Protein AF-A0A3L8BB66-F1 (afdb_monomer_lite)

pLDDT: mean 77.68, std 17.34, range [33.34, 96.5]

Secondary structure (DSSP, 8-state):
-PPP-------TTTTHHHHHHHHHHHHHHHHHHHHHHHHHHHHHHHHHHHHHHHHHHHHHHHHHHHHHHHHHHHHHHHHHHHHHHHHHHHHHHHHHHHHHHHHHHHHHT-HHHHHHHHHHHHHHHHHHGGGS-HHHHHHHHHHHHHHHHHHHHHHHGGGS-TT-SHHHHHHHHHHHHHHHHHHHHHHHS----------------

Foldseek 3Di:
DDDDDDDPPPDPPVVVVVVVVVVVVVVVVVVVVVVVVVVVVVVVVVVVVVVVVVVVVVVVVVVVVVVVVVVVVVVVLVVVLVVCVVLLVVLLCQLLVLLVQLLVCLVVLPPVSNVVSLVSNVVSLVSNVVLDDPVLNVVVVVLSVVLNVLSVCSSVVPPDDPDDNVVSSVVSVVSSVVCCVSSVCSSRPRPPPPPPPPDPVPPDD

Sequence (205 aa):
MTEPTNHPVVTLKENRFPLFSLILVILAFALMAYMAYLNYEVTKVAGAQLIRAQQLQERTQTKFMDQYAHFLYEQAQSARFERTFEVRQKHYADFMGALSDAWNSVGRKNAQDLDAALHQLAKSYYALEPFLEQGSRLYLQKRITIFHNLAKQLIGYEQNKRGIIMEDKSTMDRMIEEFQDFLYPLLFEPIRKEGKNGESGEIDR

Structure (mmCIF, N/CA/C/O backbone):
data_AF-A0A3L8BB66-F1
#
_entry.id   AF-A0A3L8BB66-F1
#
loop_
_atom_site.group_PDB
_atom_site.id
_atom_site.type_symbol
_atom_site.label_atom_id
_atom_site.label_alt_id
_atom_site.label_comp_id
_atom_site.label_asym_id
_atom_site.label_entity_id
_atom_site.label_seq_id
_atom_site.pdbx_PDB_ins_code
_atom_site.Cartn_x
_atom_site.Cartn_y
_atom_site.Cartn_z
_atom_site.occupancy
_atom_site.B_iso_or_equiv
_atom_site.auth_seq_id
_atom_site.auth_comp_id
_atom_site.auth_asym_id
_atom_site.auth_atom_id
_atom_site.pdbx_PDB_model_num
ATOM 1 N N . MET A 1 1 ? 60.649 -3.491 -127.541 1.00 36.94 1 MET A N 1
ATOM 2 C CA . MET A 1 1 ? 61.247 -3.170 -126.229 1.00 36.94 1 MET A CA 1
ATOM 3 C C . MET A 1 1 ? 60.128 -2.666 -125.339 1.00 36.94 1 MET A C 1
ATOM 5 O O . MET A 1 1 ? 59.349 -1.835 -125.778 1.00 36.94 1 MET A O 1
ATOM 9 N N . THR A 1 2 ? 59.976 -3.313 -124.192 1.00 41.75 2 THR A N 1
ATOM 10 C CA . THR A 1 2 ? 58.844 -3.296 -123.254 1.00 41.75 2 THR A CA 1
ATOM 11 C C . THR A 1 2 ? 59.017 -2.232 -122.173 1.00 41.75 2 THR A C 1
ATOM 13 O O . THR A 1 2 ? 60.063 -2.217 -121.528 1.00 41.75 2 THR A O 1
ATOM 16 N N . GLU A 1 3 ? 57.988 -1.431 -121.902 1.00 40.69 3 GLU A N 1
ATOM 17 C CA . GLU A 1 3 ? 57.861 -0.701 -120.633 1.00 40.69 3 GLU A CA 1
ATOM 18 C C . GLU A 1 3 ? 56.931 -1.484 -119.691 1.00 40.69 3 GLU A C 1
ATOM 20 O O . GLU A 1 3 ? 55.855 -1.909 -120.119 1.00 40.69 3 GLU A O 1
ATOM 25 N N . PRO A 1 4 ? 57.325 -1.735 -118.430 1.00 48.12 4 PRO A N 1
ATOM 26 C CA . PRO A 1 4 ? 56.494 -2.466 -117.490 1.00 48.12 4 PRO A CA 1
ATOM 27 C C . PRO A 1 4 ? 55.481 -1.527 -116.825 1.00 48.12 4 PRO A C 1
ATOM 29 O O . PRO A 1 4 ? 5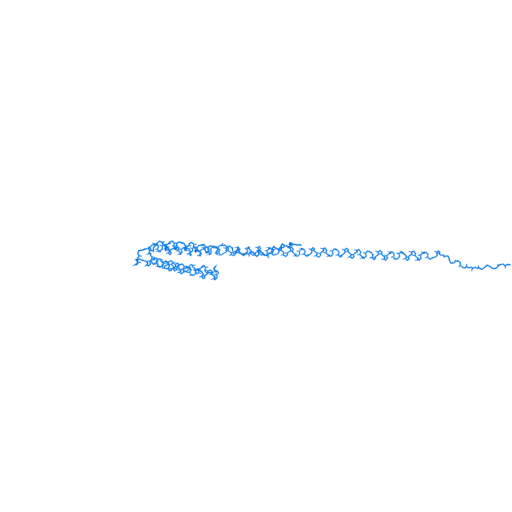5.833 -0.528 -116.200 1.00 48.12 4 PRO A O 1
ATOM 32 N N . THR A 1 5 ? 54.204 -1.891 -116.898 1.00 48.12 5 THR A N 1
ATOM 33 C CA . THR A 1 5 ? 53.139 -1.341 -116.055 1.00 48.12 5 THR A CA 1
ATOM 34 C C . THR A 1 5 ? 53.345 -1.788 -114.608 1.00 48.12 5 THR A C 1
ATOM 36 O O . THR A 1 5 ? 53.038 -2.924 -114.245 1.00 48.12 5 THR A O 1
ATOM 39 N N . ASN A 1 6 ? 53.856 -0.889 -113.767 1.00 45.44 6 ASN A N 1
ATOM 40 C CA . ASN A 1 6 ? 53.885 -1.070 -112.319 1.00 45.44 6 ASN A CA 1
ATOM 41 C C . ASN A 1 6 ? 52.483 -0.827 -111.744 1.00 45.44 6 ASN A C 1
ATOM 43 O O . ASN A 1 6 ? 52.068 0.314 -111.551 1.00 45.44 6 ASN A O 1
ATOM 47 N N . HIS A 1 7 ? 51.757 -1.899 -111.437 1.00 47.75 7 HIS A N 1
ATOM 48 C CA . HIS A 1 7 ? 50.642 -1.821 -110.498 1.00 47.75 7 HIS A CA 1
ATOM 49 C C . HIS A 1 7 ? 51.206 -1.803 -109.071 1.00 47.75 7 HIS A C 1
ATOM 51 O O . HIS A 1 7 ? 51.937 -2.730 -108.710 1.00 47.75 7 HIS A O 1
ATOM 57 N N . PRO A 1 8 ? 50.887 -0.805 -108.228 1.00 47.03 8 PRO A N 1
ATOM 58 C CA . PRO A 1 8 ? 51.260 -0.869 -106.827 1.00 47.03 8 PRO A CA 1
ATOM 59 C C . PRO A 1 8 ? 50.398 -1.935 -106.147 1.00 47.03 8 PRO A C 1
ATOM 61 O O . PRO A 1 8 ? 49.216 -1.737 -105.869 1.00 47.03 8 PRO A O 1
ATOM 64 N N . VAL A 1 9 ? 51.001 -3.092 -105.882 1.00 46.50 9 VAL A N 1
ATOM 65 C CA . VAL A 1 9 ? 50.464 -4.070 -104.938 1.00 46.50 9 VAL A CA 1
ATOM 66 C C . VAL A 1 9 ? 50.555 -3.433 -103.554 1.00 46.50 9 VAL A C 1
ATOM 68 O O . VAL A 1 9 ? 51.625 -3.386 -102.949 1.00 46.50 9 VAL A O 1
ATOM 71 N N . VAL A 1 10 ? 49.434 -2.905 -103.062 1.00 50.12 10 VAL A N 1
ATOM 72 C CA . VAL A 1 10 ? 49.303 -2.449 -101.675 1.00 50.12 10 VAL A CA 1
ATOM 73 C C . VAL A 1 10 ? 49.500 -3.669 -100.781 1.00 50.12 10 VAL A C 1
ATOM 75 O O . VAL A 1 10 ? 48.647 -4.553 -100.691 1.00 50.12 10 VAL A O 1
ATOM 78 N N . THR A 1 11 ? 50.670 -3.767 -100.158 1.00 47.25 11 THR A N 1
ATOM 79 C CA . THR A 1 11 ? 50.991 -4.877 -99.267 1.00 47.25 11 THR A CA 1
ATOM 80 C C . THR A 1 11 ? 50.234 -4.692 -97.949 1.00 47.25 11 THR A C 1
ATOM 82 O O . THR A 1 11 ? 50.456 -3.747 -97.200 1.00 47.25 11 THR A O 1
ATOM 85 N N . LEU A 1 12 ? 49.347 -5.639 -97.627 1.00 53.25 12 LEU A N 1
ATOM 86 C CA . LEU A 1 12 ? 48.547 -5.735 -96.390 1.00 53.25 12 LEU A CA 1
ATOM 87 C C . LEU A 1 12 ? 49.369 -5.837 -95.073 1.00 53.25 12 LEU A C 1
ATOM 89 O O . LEU A 1 12 ? 48.849 -6.245 -94.031 1.00 53.25 12 LEU A O 1
ATOM 93 N N . LYS A 1 13 ? 50.673 -5.539 -95.099 1.00 51.62 13 LYS A N 1
ATOM 94 C CA . LYS A 1 13 ? 51.609 -5.795 -93.997 1.00 51.62 13 LYS A CA 1
ATOM 95 C C . LYS A 1 13 ? 51.753 -4.602 -93.041 1.00 51.62 13 LYS A C 1
ATOM 97 O O . LYS A 1 13 ? 51.967 -4.833 -91.855 1.00 51.62 13 LYS A O 1
ATOM 102 N N . GLU A 1 14 ? 51.558 -3.368 -93.511 1.00 54.84 14 GLU A N 1
ATOM 103 C CA . GLU A 1 14 ? 51.770 -2.145 -92.708 1.00 54.84 14 GLU A CA 1
ATOM 104 C C . GLU A 1 14 ? 50.622 -1.817 -91.735 1.00 54.84 14 GLU A C 1
ATOM 106 O O . GLU A 1 14 ? 50.858 -1.250 -90.672 1.00 54.84 14 GLU A O 1
ATOM 111 N N . ASN A 1 15 ? 49.394 -2.280 -91.995 1.00 56.72 15 ASN A N 1
ATOM 112 C CA . ASN A 1 15 ? 48.240 -1.994 -91.126 1.00 56.72 15 ASN A CA 1
ATOM 113 C C . ASN A 1 15 ? 48.180 -2.839 -89.839 1.00 56.72 15 ASN A C 1
ATOM 115 O O . ASN A 1 15 ? 47.315 -2.613 -88.996 1.00 56.72 15 ASN A O 1
ATOM 119 N N . ARG A 1 16 ? 49.078 -3.815 -89.648 1.00 59.50 16 ARG A N 1
ATOM 120 C CA . ARG A 1 16 ? 49.015 -4.739 -88.499 1.00 59.50 16 ARG A CA 1
ATOM 121 C C . ARG A 1 16 ? 49.422 -4.084 -87.181 1.00 59.50 16 ARG A C 1
ATOM 123 O O . ARG A 1 16 ? 48.803 -4.362 -86.164 1.00 59.50 16 ARG A O 1
ATOM 130 N N . PHE A 1 17 ? 50.426 -3.210 -87.191 1.00 64.19 17 PHE A N 1
ATOM 131 C CA . PHE A 1 17 ? 50.907 -2.531 -85.985 1.00 64.19 17 PHE A CA 1
ATOM 132 C C . PHE A 1 17 ? 49.871 -1.566 -85.373 1.00 64.19 17 PHE A C 1
ATOM 134 O O . PHE A 1 17 ? 49.594 -1.700 -84.179 1.00 64.19 17 PHE A O 1
ATOM 141 N N . PRO A 1 18 ? 49.224 -0.666 -86.147 1.00 70.31 18 PRO A N 1
ATOM 142 C CA . PRO A 1 18 ? 48.164 0.185 -85.603 1.00 70.31 18 PRO A CA 1
ATOM 143 C C . PRO A 1 18 ? 46.908 -0.608 -85.209 1.00 70.31 18 PRO A C 1
ATOM 145 O O . PRO A 1 18 ? 46.250 -0.248 -84.240 1.00 70.31 18 PRO A O 1
ATOM 148 N N . LEU A 1 19 ? 46.591 -1.719 -85.889 1.00 74.19 19 LEU A N 1
ATOM 149 C CA . LEU A 1 19 ? 45.486 -2.600 -85.484 1.00 74.19 19 LEU A CA 1
ATOM 150 C C . LEU A 1 19 ? 45.773 -3.323 -84.158 1.00 74.19 19 LEU A C 1
ATOM 152 O O . LEU A 1 19 ? 44.902 -3.378 -83.295 1.00 74.19 19 LEU A O 1
ATOM 156 N N . PHE A 1 20 ? 46.988 -3.843 -83.960 1.00 75.56 20 PHE A N 1
ATOM 157 C CA . PHE A 1 20 ? 47.380 -4.477 -82.697 1.00 75.56 20 PHE A CA 1
ATOM 158 C C . PHE A 1 20 ? 47.439 -3.477 -81.537 1.00 75.56 20 PHE A C 1
ATOM 160 O O . PHE A 1 20 ? 46.988 -3.805 -80.439 1.00 75.56 20 PHE A O 1
ATOM 167 N N . SER A 1 21 ? 47.947 -2.258 -81.764 1.00 77.00 21 SER A N 1
ATOM 168 C CA . SER A 1 21 ? 47.941 -1.225 -80.722 1.00 77.00 21 SER A CA 1
ATOM 169 C C . SER A 1 21 ? 46.515 -0.790 -80.372 1.00 77.00 21 SER A C 1
ATOM 171 O O . SER A 1 21 ? 46.201 -0.644 -79.195 1.00 77.00 21 SER A O 1
ATOM 173 N N . LEU A 1 22 ? 45.625 -0.677 -81.363 1.00 81.31 22 LEU A N 1
ATOM 174 C CA . LEU A 1 22 ? 44.212 -0.371 -81.149 1.00 81.31 22 LEU A CA 1
ATOM 175 C C . LEU A 1 22 ? 43.512 -1.468 -80.334 1.00 81.31 22 LEU A C 1
ATOM 177 O O . LEU A 1 22 ? 42.796 -1.159 -79.387 1.00 81.31 22 LEU A O 1
ATOM 181 N N . ILE A 1 23 ? 43.766 -2.744 -80.640 1.00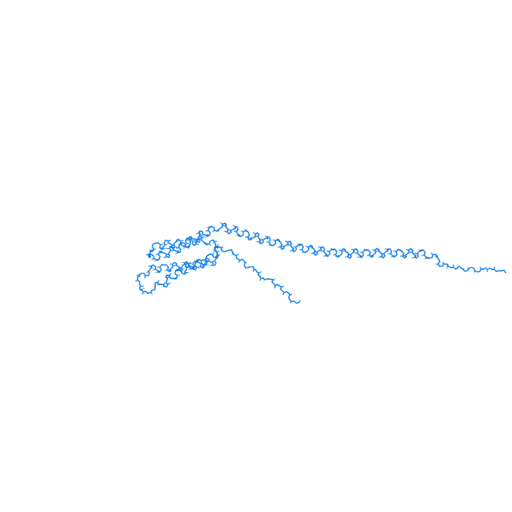 84.00 23 ILE A N 1
ATOM 182 C CA . ILE A 1 23 ? 43.232 -3.875 -79.866 1.00 84.00 23 ILE A CA 1
ATOM 183 C C . ILE A 1 23 ? 43.739 -3.838 -78.418 1.00 84.00 23 ILE A C 1
ATOM 185 O O . ILE A 1 23 ? 42.951 -4.042 -77.498 1.00 84.00 23 ILE A O 1
ATOM 189 N N . LEU A 1 24 ? 45.021 -3.533 -78.195 1.00 85.12 24 LEU A N 1
ATOM 190 C CA . LEU A 1 24 ? 45.583 -3.394 -76.846 1.00 85.12 24 LEU A CA 1
ATOM 191 C C . LEU A 1 24 ? 44.958 -2.232 -76.069 1.00 85.12 24 LEU A C 1
ATOM 193 O O . LEU A 1 24 ? 44.664 -2.384 -74.886 1.00 85.12 24 LEU A O 1
ATOM 197 N N . VAL A 1 25 ? 44.713 -1.096 -76.724 1.00 85.31 25 VAL A N 1
ATOM 198 C CA . VAL A 1 25 ? 44.032 0.049 -76.106 1.00 85.31 25 VAL A CA 1
ATOM 199 C C . VAL A 1 25 ? 42.592 -0.318 -75.745 1.00 85.31 25 VAL A C 1
ATOM 201 O O . VAL A 1 25 ? 42.174 -0.077 -74.616 1.00 85.31 25 VAL A O 1
ATOM 204 N N . ILE A 1 26 ? 41.849 -0.967 -76.647 1.00 86.94 26 ILE A N 1
ATOM 205 C CA . ILE A 1 26 ? 40.478 -1.428 -76.373 1.00 86.94 26 ILE A CA 1
ATOM 206 C C . ILE A 1 26 ? 40.463 -2.435 -75.215 1.00 86.94 26 ILE A C 1
ATOM 208 O O . ILE A 1 26 ? 39.621 -2.330 -74.324 1.00 86.94 26 ILE A O 1
ATOM 212 N N . LEU A 1 27 ? 41.416 -3.369 -75.181 1.00 89.44 27 LEU A N 1
ATOM 213 C CA . LEU A 1 27 ? 41.554 -4.336 -74.093 1.00 89.44 27 LEU A CA 1
ATOM 214 C C . LEU A 1 27 ? 41.870 -3.644 -72.757 1.00 89.44 27 LEU A C 1
ATOM 216 O O . LEU A 1 27 ? 41.279 -3.992 -71.738 1.00 89.44 27 LEU A O 1
ATOM 220 N N . ALA A 1 28 ? 42.750 -2.640 -72.752 1.00 86.56 28 ALA A N 1
ATOM 221 C CA . ALA A 1 28 ? 43.065 -1.858 -71.559 1.00 86.56 28 ALA A CA 1
ATOM 222 C C . ALA A 1 28 ? 41.844 -1.071 -71.048 1.00 86.56 28 ALA A C 1
ATOM 224 O O . ALA A 1 28 ? 41.584 -1.054 -69.844 1.00 86.56 28 ALA A O 1
ATOM 225 N N . PHE A 1 29 ? 41.051 -0.483 -71.950 1.00 88.25 29 PHE A N 1
ATOM 226 C CA . PHE A 1 29 ? 39.784 0.166 -71.599 1.00 88.25 29 PHE A CA 1
ATOM 227 C C . PHE A 1 29 ? 38.762 -0.830 -71.036 1.00 88.25 29 PHE A C 1
ATOM 229 O O . PHE A 1 29 ? 38.122 -0.535 -70.027 1.00 88.25 29 PHE A O 1
ATOM 236 N N . ALA A 1 30 ? 38.642 -2.020 -71.629 1.00 89.19 30 ALA A N 1
ATOM 237 C CA . ALA A 1 30 ? 37.753 -3.070 -71.137 1.00 89.19 30 ALA A CA 1
ATOM 238 C C . ALA A 1 30 ? 38.167 -3.573 -69.743 1.00 89.19 30 ALA A C 1
ATOM 240 O O . ALA A 1 30 ? 37.316 -3.739 -68.871 1.00 89.19 30 ALA A O 1
ATOM 241 N N . LEU A 1 31 ? 39.470 -3.749 -69.499 1.00 89.44 31 LEU A N 1
ATOM 242 C CA . LEU A 1 31 ? 40.001 -4.140 -68.190 1.00 89.44 31 LEU A CA 1
ATOM 243 C C . LEU A 1 31 ? 39.778 -3.056 -67.129 1.00 89.44 31 LEU A C 1
ATOM 245 O O . LEU A 1 31 ? 39.386 -3.380 -66.009 1.00 89.44 31 LEU A O 1
ATOM 249 N N . MET A 1 32 ? 39.967 -1.776 -67.468 1.00 87.31 32 MET A N 1
ATOM 250 C CA . MET A 1 32 ? 39.656 -0.677 -66.548 1.00 87.31 32 MET A CA 1
ATOM 251 C C . MET A 1 32 ? 38.159 -0.589 -66.236 1.00 87.31 32 MET A C 1
ATOM 253 O O . MET A 1 32 ? 37.793 -0.425 -65.074 1.00 87.31 32 MET A O 1
ATOM 257 N N . ALA A 1 33 ? 37.290 -0.748 -67.238 1.00 84.81 33 ALA A N 1
ATOM 258 C CA . ALA A 1 33 ? 35.843 -0.772 -67.031 1.00 84.81 33 ALA A CA 1
ATOM 259 C C . ALA A 1 33 ? 35.412 -1.956 -66.147 1.00 84.81 33 ALA A C 1
ATOM 261 O O . ALA A 1 33 ? 34.588 -1.791 -65.249 1.00 84.81 33 ALA A O 1
ATOM 262 N N . TYR A 1 34 ? 36.016 -3.130 -66.347 1.00 88.94 34 TYR A N 1
ATOM 263 C CA . TYR A 1 34 ? 35.765 -4.311 -65.524 1.00 88.94 34 TYR A CA 1
ATOM 264 C C . TYR A 1 34 ? 36.244 -4.127 -64.076 1.00 88.94 34 TYR A C 1
ATOM 266 O O . TYR A 1 34 ? 35.514 -4.447 -63.140 1.00 88.94 34 TYR A O 1
ATOM 274 N N . MET A 1 35 ? 37.424 -3.537 -63.866 1.00 87.50 35 MET A N 1
ATOM 275 C CA . MET A 1 35 ? 37.913 -3.194 -62.525 1.00 87.50 35 MET A CA 1
ATOM 276 C C . MET A 1 35 ? 37.014 -2.170 -61.824 1.00 87.50 35 MET A C 1
ATOM 278 O O . MET A 1 35 ? 36.728 -2.315 -60.637 1.00 87.50 35 MET A O 1
ATOM 282 N N . ALA A 1 36 ? 36.525 -1.159 -62.548 1.00 83.19 36 ALA A N 1
ATOM 283 C CA . ALA A 1 36 ? 35.577 -0.187 -62.007 1.00 83.19 36 ALA A CA 1
ATOM 284 C C . ALA A 1 36 ? 34.245 -0.847 -61.609 1.00 83.19 36 ALA A C 1
ATOM 286 O O . ALA A 1 36 ? 33.713 -0.554 -60.538 1.00 83.19 36 ALA A O 1
ATOM 287 N N . TYR A 1 37 ? 33.743 -1.775 -62.430 1.00 88.19 37 TYR A N 1
ATOM 288 C CA . TYR A 1 37 ? 32.544 -2.559 -62.131 1.00 88.19 37 TYR A CA 1
ATOM 289 C C . TYR A 1 37 ? 32.716 -3.423 -60.874 1.00 88.19 37 TYR A C 1
ATOM 291 O O . TYR A 1 37 ? 31.889 -3.358 -59.964 1.00 88.19 37 TYR A O 1
ATOM 299 N N . LEU A 1 38 ? 33.818 -4.175 -60.780 1.00 82.88 38 LEU A N 1
ATOM 300 C CA . LEU A 1 38 ? 34.122 -4.997 -59.606 1.00 82.88 38 LEU A CA 1
ATOM 301 C C . LEU A 1 38 ? 34.227 -4.150 -58.336 1.00 82.88 38 LEU A C 1
ATOM 303 O O . LEU A 1 38 ? 33.678 -4.517 -57.300 1.00 82.88 38 LEU A O 1
ATOM 307 N N . ASN A 1 39 ? 34.889 -2.996 -58.414 1.00 81.06 39 ASN A N 1
ATOM 308 C CA . ASN A 1 39 ? 35.030 -2.111 -57.263 1.00 81.06 39 ASN A CA 1
ATOM 309 C C . ASN A 1 39 ? 33.668 -1.542 -56.820 1.00 81.06 39 ASN A C 1
ATOM 311 O O . ASN A 1 39 ? 33.385 -1.462 -55.623 1.00 81.06 39 ASN A O 1
ATOM 315 N N . TYR A 1 40 ? 32.786 -1.218 -57.771 1.00 82.88 40 TYR A N 1
ATOM 316 C CA . TYR A 1 40 ? 31.416 -0.792 -57.483 1.00 82.88 40 TYR A CA 1
ATOM 317 C C . TYR A 1 40 ? 30.601 -1.892 -56.785 1.00 82.88 40 TYR A C 1
ATOM 319 O O . TYR A 1 40 ? 29.962 -1.622 -55.766 1.00 82.88 40 TYR A O 1
ATOM 327 N N . GLU A 1 41 ? 30.647 -3.134 -57.276 1.00 80.88 41 GLU A N 1
ATOM 328 C CA . GLU A 1 41 ? 29.929 -4.248 -56.644 1.00 80.88 41 GLU A CA 1
ATOM 329 C C . GLU A 1 41 ? 30.454 -4.565 -55.241 1.00 80.88 41 GLU A C 1
ATOM 331 O O . GLU A 1 41 ? 29.661 -4.683 -54.303 1.00 80.88 41 GLU A O 1
ATOM 336 N N . VAL A 1 42 ? 31.777 -4.635 -55.068 1.00 75.56 42 VAL A N 1
ATOM 337 C CA . VAL A 1 42 ? 32.405 -4.894 -53.763 1.00 75.56 42 VAL A CA 1
ATOM 338 C C . VAL A 1 42 ? 32.040 -3.795 -52.763 1.00 75.56 42 VAL A C 1
ATOM 340 O O . VAL A 1 42 ? 31.625 -4.096 -51.643 1.00 75.56 42 VAL A O 1
ATOM 343 N N . THR A 1 43 ? 32.103 -2.525 -53.173 1.00 73.25 43 THR A N 1
ATOM 344 C CA . THR A 1 43 ? 31.754 -1.385 -52.308 1.00 73.25 43 THR A CA 1
ATOM 345 C C . THR A 1 43 ? 30.267 -1.379 -51.951 1.00 73.25 43 THR A C 1
ATOM 347 O O . THR A 1 43 ? 29.902 -1.098 -50.809 1.00 73.25 43 THR A O 1
ATOM 350 N N . LYS A 1 44 ? 29.387 -1.744 -52.892 1.00 79.44 44 LYS A N 1
ATOM 351 C CA . LYS A 1 44 ? 27.941 -1.859 -52.655 1.00 79.44 44 LYS A CA 1
ATOM 352 C C . LYS A 1 44 ? 27.613 -2.950 -51.632 1.00 79.44 44 LYS A C 1
ATOM 354 O O . LYS A 1 44 ? 26.801 -2.720 -50.735 1.00 79.44 44 LYS A O 1
ATOM 359 N N . VAL A 1 45 ? 28.244 -4.121 -51.741 1.00 73.69 45 VAL A N 1
ATOM 360 C CA . VAL A 1 45 ? 28.055 -5.231 -50.792 1.00 73.69 45 VAL A CA 1
ATOM 361 C C . VAL A 1 45 ? 28.625 -4.877 -49.416 1.00 73.69 45 VAL A C 1
ATOM 363 O O . VAL A 1 45 ? 27.938 -5.075 -48.413 1.00 73.69 45 VAL A O 1
ATOM 366 N N . ALA A 1 46 ? 29.823 -4.288 -49.359 1.00 72.50 46 ALA A N 1
ATOM 367 C CA . ALA A 1 46 ? 30.440 -3.836 -48.112 1.00 72.50 46 ALA A CA 1
ATOM 368 C C . ALA A 1 46 ? 29.599 -2.754 -47.408 1.00 72.50 46 ALA A C 1
ATOM 370 O O . ALA A 1 46 ? 29.359 -2.844 -46.205 1.00 72.50 46 ALA A O 1
ATOM 371 N N . GLY A 1 47 ? 29.069 -1.781 -48.157 1.00 74.88 47 GLY A N 1
ATOM 372 C CA . GLY A 1 47 ? 28.174 -0.749 -47.628 1.00 74.88 47 GLY A CA 1
ATOM 373 C C . GLY A 1 47 ? 26.862 -1.322 -47.085 1.00 74.88 47 GLY A C 1
ATOM 374 O O . GLY A 1 47 ? 26.430 -0.953 -45.995 1.00 74.88 47 GLY A O 1
ATOM 375 N N . ALA A 1 48 ? 26.251 -2.282 -47.787 1.00 76.88 48 ALA A N 1
AT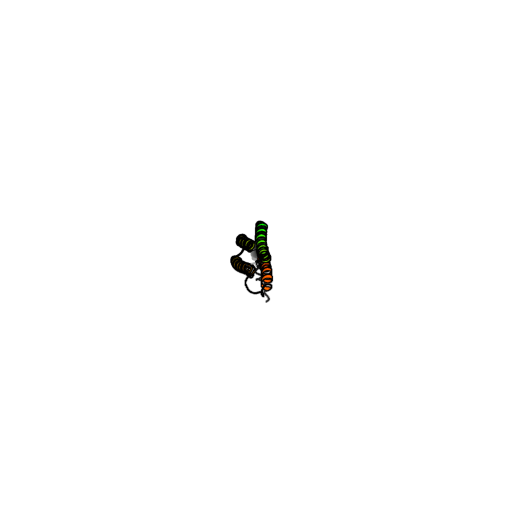OM 376 C CA . ALA A 1 48 ? 25.035 -2.945 -47.317 1.00 76.88 48 ALA A CA 1
ATOM 377 C C . ALA A 1 48 ? 25.266 -3.770 -46.038 1.00 76.88 48 ALA A C 1
ATOM 379 O O . ALA A 1 48 ? 24.414 -3.779 -45.148 1.00 76.88 48 ALA A O 1
ATOM 380 N N . GLN A 1 49 ? 26.412 -4.450 -45.924 1.00 74.44 49 GLN A N 1
ATOM 381 C CA . GLN A 1 49 ? 26.792 -5.168 -44.705 1.00 74.44 49 GLN A CA 1
ATOM 382 C C . GLN A 1 49 ? 27.053 -4.209 -43.539 1.00 74.44 49 GLN A C 1
ATOM 384 O O . GLN A 1 49 ? 26.587 -4.467 -42.431 1.00 74.44 49 GLN A O 1
ATOM 389 N N . LEU A 1 50 ? 27.715 -3.078 -43.795 1.00 81.81 50 LEU A N 1
ATOM 390 C CA . LEU A 1 50 ? 27.982 -2.051 -42.791 1.00 81.81 50 LEU A CA 1
ATOM 391 C C . LEU A 1 50 ? 26.689 -1.412 -42.265 1.00 81.81 50 LEU A C 1
ATOM 393 O O . LEU A 1 50 ? 26.523 -1.305 -41.054 1.00 81.81 50 LEU A O 1
ATOM 397 N N . ILE A 1 51 ? 25.735 -1.081 -43.143 1.00 82.56 51 ILE A N 1
ATOM 398 C CA . ILE A 1 51 ? 24.423 -0.544 -42.737 1.00 82.56 51 ILE A CA 1
ATOM 399 C C . ILE A 1 51 ? 23.658 -1.563 -41.883 1.00 82.56 51 ILE A C 1
ATOM 401 O O . ILE A 1 51 ? 23.099 -1.204 -40.850 1.00 82.56 51 ILE A O 1
ATOM 405 N N . ARG A 1 52 ? 23.650 -2.848 -42.267 1.00 79.00 52 ARG A N 1
ATOM 406 C CA . ARG A 1 52 ? 23.006 -3.898 -41.457 1.00 79.00 52 ARG A CA 1
ATOM 407 C C . ARG A 1 52 ? 23.674 -4.061 -40.094 1.00 79.00 52 ARG A C 1
ATOM 409 O O . ARG A 1 52 ? 22.971 -4.219 -39.100 1.00 79.00 52 ARG A O 1
ATOM 416 N N . ALA A 1 53 ? 25.004 -4.014 -40.038 1.00 77.81 53 ALA A N 1
ATOM 417 C CA . ALA A 1 53 ? 25.747 -4.085 -38.784 1.00 77.81 53 ALA A CA 1
ATOM 418 C C . ALA A 1 53 ? 25.431 -2.886 -37.875 1.00 77.81 53 ALA A C 1
ATOM 420 O O . ALA A 1 53 ? 25.148 -3.086 -36.696 1.00 77.81 53 ALA A O 1
ATOM 421 N N . GLN A 1 54 ? 25.377 -1.668 -38.428 1.00 77.50 54 GLN A N 1
ATOM 422 C CA . GLN A 1 54 ? 24.971 -0.461 -37.698 1.00 77.50 54 GLN A CA 1
ATOM 423 C C . GLN A 1 54 ? 23.533 -0.564 -37.177 1.00 77.50 54 GLN A C 1
ATOM 425 O O . GLN A 1 54 ? 23.298 -0.345 -35.994 1.00 77.50 54 GLN A O 1
ATOM 430 N N . GLN A 1 55 ? 22.581 -0.997 -38.008 1.00 80.69 55 GLN A N 1
ATOM 431 C CA . GLN A 1 55 ? 21.187 -1.187 -37.590 1.00 80.69 55 GLN A CA 1
ATOM 432 C C . GLN A 1 55 ? 21.043 -2.237 -36.478 1.00 80.69 55 GLN A C 1
ATOM 434 O O . GLN A 1 55 ? 20.251 -2.063 -35.551 1.00 80.69 55 GLN A O 1
ATOM 439 N N . LEU A 1 56 ? 21.795 -3.340 -36.546 1.00 82.31 56 LEU A N 1
ATOM 440 C CA . LEU A 1 56 ? 21.814 -4.354 -35.487 1.00 82.31 56 LEU A CA 1
ATOM 441 C C . LEU A 1 56 ? 22.440 -3.814 -34.198 1.00 82.31 56 LEU A C 1
ATOM 443 O O . LEU A 1 56 ? 21.928 -4.090 -33.111 1.00 82.31 56 LEU A O 1
ATOM 447 N N . GLN A 1 57 ? 23.507 -3.025 -34.310 1.00 80.12 57 GLN A N 1
ATOM 448 C CA . GLN A 1 57 ? 24.150 -2.374 -33.175 1.00 80.12 57 GLN A CA 1
ATOM 449 C C . GLN A 1 57 ? 23.204 -1.375 -32.495 1.00 80.12 57 GLN A C 1
ATOM 451 O O . GLN A 1 57 ? 23.018 -1.461 -31.284 1.00 80.12 57 GLN A O 1
ATOM 456 N N . GLU A 1 58 ? 22.533 -0.504 -33.254 1.00 81.50 58 GLU A N 1
ATOM 457 C CA . GLU A 1 58 ? 21.543 0.453 -32.736 1.00 81.50 58 GLU A CA 1
ATOM 458 C C . GLU A 1 58 ? 20.370 -0.254 -32.041 1.00 81.50 58 GLU A C 1
ATOM 460 O O . GLU A 1 58 ? 19.976 0.115 -30.933 1.00 81.50 58 GLU A O 1
ATOM 465 N N . ARG A 1 59 ? 19.838 -1.329 -32.640 1.00 80.44 59 ARG A N 1
ATOM 466 C CA . ARG A 1 59 ? 18.772 -2.146 -32.028 1.00 80.44 59 ARG A CA 1
ATOM 467 C C . ARG A 1 59 ? 19.217 -2.836 -30.740 1.00 80.44 59 ARG A C 1
ATOM 469 O O . ARG A 1 59 ? 18.421 -3.006 -29.823 1.00 80.44 59 ARG A O 1
ATOM 476 N N . THR A 1 60 ? 20.471 -3.266 -30.669 1.00 79.19 60 THR A N 1
ATOM 477 C CA . THR A 1 60 ? 21.009 -3.916 -29.466 1.00 79.19 60 THR A CA 1
ATOM 478 C C . THR A 1 60 ? 21.258 -2.886 -28.368 1.00 79.19 60 THR A C 1
ATOM 480 O O . THR A 1 60 ? 20.913 -3.120 -27.213 1.00 79.19 60 THR A O 1
ATOM 483 N N . GLN A 1 61 ? 21.785 -1.716 -28.733 1.00 80.50 61 GLN A N 1
ATOM 484 C CA . GLN A 1 61 ? 22.025 -0.613 -27.810 1.00 80.50 61 GLN A CA 1
ATOM 485 C C . GLN A 1 61 ? 20.717 -0.072 -27.226 1.00 80.50 61 GLN A C 1
ATOM 487 O O . GLN A 1 61 ? 20.636 0.124 -26.020 1.00 80.50 61 GLN A O 1
ATOM 492 N N . THR A 1 62 ? 19.684 0.119 -28.049 1.00 81.69 62 THR A N 1
ATOM 493 C CA . THR A 1 62 ? 18.353 0.552 -27.585 1.00 81.69 62 THR A CA 1
ATOM 494 C C . THR A 1 62 ? 17.743 -0.452 -26.611 1.00 81.69 62 THR A C 1
ATOM 496 O O . THR A 1 62 ? 17.404 -0.071 -25.496 1.00 81.69 62 THR A O 1
ATOM 499 N N . LYS A 1 63 ? 17.726 -1.749 -26.954 1.00 82.44 63 LYS A N 1
ATOM 500 C CA . LYS A 1 63 ? 17.263 -2.807 -26.037 1.00 82.44 63 LYS A CA 1
ATOM 501 C C . LYS A 1 63 ? 18.027 -2.826 -24.713 1.00 82.44 63 LYS A C 1
ATOM 503 O O . LYS A 1 63 ? 17.416 -2.992 -23.662 1.00 82.44 63 LYS A O 1
ATOM 508 N N . PHE A 1 64 ? 19.347 -2.659 -24.753 1.00 82.62 64 PHE A N 1
ATOM 509 C CA . PHE A 1 64 ? 20.163 -2.599 -23.542 1.00 82.62 64 PHE A CA 1
ATOM 510 C C . PHE A 1 64 ? 19.824 -1.371 -22.686 1.00 82.62 64 PHE A C 1
ATOM 512 O O . PHE A 1 64 ? 19.694 -1.490 -21.470 1.00 82.62 64 PHE A O 1
ATOM 519 N N . MET A 1 65 ? 19.641 -0.203 -23.308 1.00 83.75 65 MET A N 1
ATOM 520 C CA . MET A 1 65 ? 19.245 1.018 -22.599 1.00 83.75 65 MET A CA 1
ATOM 521 C C . MET A 1 65 ? 17.860 0.885 -21.965 1.00 83.75 65 MET A C 1
ATOM 523 O O . MET A 1 65 ? 17.690 1.296 -20.820 1.00 83.75 65 MET A O 1
ATOM 527 N N . ASP A 1 66 ? 16.904 0.257 -22.652 1.00 82.25 66 ASP A N 1
ATOM 528 C CA . ASP A 1 66 ? 15.569 -0.008 -22.107 1.00 82.25 66 ASP A CA 1
ATOM 529 C C . ASP A 1 66 ? 15.626 -0.964 -20.906 1.00 82.25 66 ASP A C 1
ATOM 531 O O . ASP A 1 66 ? 15.022 -0.698 -19.865 1.00 82.25 66 ASP A O 1
ATOM 535 N N . GLN A 1 67 ? 16.403 -2.048 -21.008 1.00 80.44 67 GLN A N 1
ATOM 536 C CA . GLN A 1 67 ? 16.623 -2.983 -19.897 1.00 80.44 67 GLN A CA 1
ATOM 537 C C . GLN A 1 67 ? 17.286 -2.297 -18.698 1.00 80.44 67 GLN A C 1
ATOM 539 O O . GLN A 1 67 ? 16.868 -2.492 -17.557 1.00 80.44 67 GLN A O 1
ATOM 544 N N . TYR A 1 68 ? 18.295 -1.462 -18.946 1.00 80.38 68 TYR A N 1
ATOM 545 C CA . TYR A 1 68 ? 18.982 -0.714 -17.899 1.00 80.38 68 TYR A CA 1
ATOM 546 C C . TYR A 1 68 ? 18.067 0.329 -17.243 1.00 80.38 68 TYR A C 1
ATOM 548 O O . TYR A 1 68 ? 18.056 0.460 -16.020 1.00 80.38 68 TYR A O 1
ATOM 556 N N . ALA A 1 69 ? 17.246 1.031 -18.028 1.00 81.62 69 ALA A N 1
ATOM 557 C CA . ALA A 1 69 ? 16.249 1.962 -17.511 1.00 81.62 69 ALA A CA 1
ATOM 558 C C . ALA A 1 69 ? 15.211 1.251 -16.628 1.00 81.62 69 ALA A C 1
ATOM 560 O O . ALA A 1 69 ? 14.858 1.768 -15.567 1.00 81.62 69 ALA A O 1
ATOM 561 N N . HIS A 1 70 ? 14.764 0.054 -17.026 1.00 82.38 70 HIS A N 1
ATOM 562 C CA . HIS A 1 70 ? 13.868 -0.771 -16.216 1.00 82.38 70 HIS A CA 1
ATOM 563 C C . HIS A 1 70 ? 14.515 -1.177 -14.888 1.00 82.38 70 HIS A C 1
ATOM 565 O O . HIS A 1 70 ? 13.925 -0.973 -13.830 1.00 82.38 70 HIS A O 1
ATOM 571 N N . PHE A 1 71 ? 15.755 -1.670 -14.929 1.00 79.56 71 PHE A N 1
ATOM 572 C CA . PHE A 1 71 ? 16.511 -2.030 -13.729 1.00 79.56 71 PHE A CA 1
ATOM 573 C C . PHE A 1 71 ? 16.676 -0.840 -12.769 1.00 79.56 71 PHE A C 1
ATOM 575 O O . PHE A 1 71 ? 16.415 -0.958 -11.572 1.00 79.56 71 PHE A O 1
ATOM 582 N N . LEU A 1 72 ? 17.053 0.336 -13.287 1.00 80.62 72 LEU A N 1
ATOM 583 C CA . LEU A 1 72 ? 17.171 1.552 -12.478 1.00 80.62 72 LEU A CA 1
ATOM 584 C C . LEU A 1 72 ? 15.831 1.974 -11.868 1.00 80.62 72 LEU A C 1
ATOM 586 O O . LEU A 1 72 ? 15.794 2.455 -10.734 1.00 80.62 72 LEU A O 1
ATOM 590 N N . TYR A 1 73 ? 14.731 1.808 -12.605 1.00 81.12 73 TYR A N 1
ATOM 591 C CA . TYR A 1 73 ? 13.393 2.090 -12.098 1.00 81.12 73 TYR A CA 1
ATOM 592 C C . TYR A 1 73 ? 13.023 1.157 -10.940 1.00 81.12 73 TYR A C 1
ATOM 594 O O . TYR A 1 73 ? 12.582 1.642 -9.898 1.00 81.12 73 TYR A O 1
ATOM 602 N N . GLU A 1 74 ? 13.255 -0.149 -11.084 1.00 79.56 74 GLU A N 1
ATOM 603 C CA . GLU A 1 74 ? 13.021 -1.136 -10.023 1.00 79.56 74 GLU A CA 1
ATOM 604 C C . GLU A 1 74 ? 13.879 -0.849 -8.785 1.00 79.56 74 GLU A C 1
ATOM 606 O O . GLU A 1 74 ? 13.361 -0.826 -7.667 1.00 79.56 74 GLU A O 1
ATOM 611 N N . GLN A 1 75 ? 15.164 -0.535 -8.975 1.00 76.38 75 GLN A N 1
ATOM 612 C CA . GLN A 1 75 ? 16.075 -0.172 -7.887 1.00 76.38 75 GLN A CA 1
ATOM 613 C C . GLN A 1 75 ? 15.644 1.121 -7.174 1.00 76.38 75 GLN A C 1
ATOM 615 O O . GLN A 1 75 ? 15.710 1.232 -5.950 1.00 76.38 75 GLN A O 1
ATOM 620 N N . ALA A 1 76 ? 15.180 2.125 -7.921 1.00 74.50 76 ALA A N 1
ATOM 621 C CA . ALA A 1 76 ? 14.661 3.354 -7.331 1.00 74.50 76 ALA A CA 1
ATOM 622 C C . ALA A 1 76 ? 13.340 3.112 -6.582 1.00 74.50 76 ALA A C 1
ATOM 624 O O . ALA A 1 76 ? 13.091 3.743 -5.551 1.00 74.50 76 ALA A O 1
ATOM 625 N N . GLN A 1 77 ? 12.488 2.219 -7.088 1.00 77.75 77 GLN A N 1
ATOM 626 C CA . GLN A 1 77 ? 11.229 1.848 -6.454 1.00 77.75 77 GLN A CA 1
ATOM 627 C C . GLN A 1 77 ? 11.465 1.092 -5.142 1.00 77.75 77 GLN A C 1
ATOM 629 O O . GLN A 1 77 ? 10.841 1.447 -4.141 1.00 77.75 77 GLN A O 1
ATOM 634 N N . SER A 1 78 ? 12.395 0.131 -5.110 1.00 73.62 78 SER A N 1
ATOM 635 C CA . SER A 1 78 ? 12.756 -0.589 -3.883 1.00 73.62 78 SER A CA 1
ATOM 636 C C . SER A 1 78 ? 13.351 0.349 -2.831 1.00 73.62 78 SER A C 1
ATOM 638 O O . SER A 1 78 ? 12.879 0.372 -1.699 1.00 73.62 78 SER A O 1
ATOM 640 N N . ALA A 1 79 ? 14.279 1.231 -3.215 1.00 72.38 79 ALA A N 1
ATOM 641 C CA . ALA A 1 79 ? 14.880 2.193 -2.290 1.00 72.38 79 ALA A CA 1
ATOM 642 C C . ALA A 1 79 ? 13.851 3.185 -1.710 1.00 72.38 79 ALA A C 1
ATOM 644 O O . ALA A 1 79 ? 13.926 3.579 -0.545 1.00 72.38 79 ALA A O 1
ATOM 645 N N . ARG A 1 80 ? 12.865 3.617 -2.512 1.00 73.31 80 ARG A N 1
ATOM 646 C CA . ARG A 1 80 ? 11.748 4.451 -2.026 1.00 73.31 80 ARG A CA 1
ATOM 647 C C . ARG A 1 80 ? 10.828 3.675 -1.089 1.00 73.31 80 ARG A C 1
ATOM 649 O O . ARG A 1 80 ? 10.348 4.246 -0.110 1.00 73.31 80 ARG A O 1
ATOM 656 N N . PHE A 1 81 ? 10.577 2.405 -1.391 1.00 76.69 81 PHE A N 1
ATOM 657 C CA . PHE A 1 81 ? 9.786 1.527 -0.543 1.00 76.69 81 PHE A CA 1
ATOM 658 C C . PHE A 1 81 ? 10.456 1.346 0.822 1.00 76.69 81 PHE A C 1
ATOM 660 O O . PHE A 1 81 ? 9.835 1.696 1.822 1.00 76.69 81 PHE A O 1
ATOM 667 N N . GLU A 1 82 ? 11.734 0.957 0.860 1.00 75.31 82 GLU A N 1
ATOM 668 C CA . GLU A 1 82 ? 12.527 0.785 2.088 1.00 75.31 82 GLU A CA 1
ATOM 669 C C . GLU A 1 82 ? 12.486 2.024 2.989 1.00 75.31 82 GLU A C 1
ATOM 671 O O . GLU A 1 82 ? 12.186 1.920 4.175 1.00 75.31 82 GLU A O 1
ATOM 676 N N . ARG A 1 83 ? 12.670 3.224 2.421 1.00 78.00 83 ARG A N 1
ATOM 677 C CA . ARG A 1 83 ? 12.602 4.488 3.183 1.00 78.00 83 ARG A CA 1
ATOM 678 C C . ARG A 1 83 ? 11.265 4.724 3.879 1.00 78.00 83 ARG A C 1
ATOM 680 O O . ARG A 1 83 ? 11.217 5.428 4.881 1.00 78.00 83 ARG A O 1
ATOM 687 N N . THR A 1 84 ? 10.177 4.211 3.314 1.00 83.00 84 THR A N 1
ATOM 688 C CA . THR A 1 84 ? 8.827 4.389 3.870 1.00 83.00 84 THR A CA 1
ATOM 689 C C . THR A 1 84 ? 8.322 3.152 4.600 1.00 83.00 84 THR A C 1
ATOM 691 O O . THR A 1 84 ? 7.257 3.218 5.206 1.00 83.00 84 THR A O 1
ATOM 694 N N . PHE A 1 85 ? 9.071 2.048 4.572 1.00 85.25 85 PHE A N 1
ATOM 695 C CA . PHE A 1 85 ? 8.642 0.762 5.104 1.00 85.25 85 PHE A CA 1
ATOM 696 C C . PHE A 1 85 ? 8.370 0.835 6.605 1.00 85.25 85 PHE A C 1
ATOM 698 O O . PHE A 1 85 ? 7.263 0.524 7.031 1.00 85.25 85 PHE A O 1
ATOM 705 N N . GLU A 1 86 ? 9.326 1.334 7.394 1.00 86.56 86 GLU A N 1
ATOM 706 C CA . GLU A 1 86 ? 9.181 1.444 8.854 1.00 86.56 86 GLU A CA 1
ATOM 707 C C . GLU A 1 86 ? 7.987 2.323 9.249 1.00 86.56 86 GLU A C 1
ATOM 709 O O . GLU A 1 86 ? 7.224 1.995 10.157 1.00 86.56 86 GLU A O 1
ATOM 714 N N . VAL A 1 87 ? 7.785 3.429 8.527 1.00 88.44 87 VAL A N 1
ATOM 715 C CA . VAL A 1 87 ? 6.675 4.358 8.769 1.00 88.44 87 VAL A CA 1
ATOM 716 C C . VAL A 1 87 ? 5.333 3.695 8.446 1.00 88.44 87 VAL A C 1
ATOM 718 O O . VAL A 1 87 ? 4.406 3.763 9.253 1.00 88.44 87 VAL A O 1
ATOM 721 N N . ARG A 1 88 ? 5.230 2.995 7.308 1.00 89.56 88 ARG A N 1
ATOM 722 C CA . ARG A 1 88 ? 4.029 2.226 6.937 1.00 89.56 88 ARG A CA 1
ATOM 723 C C . ARG A 1 88 ? 3.747 1.111 7.932 1.00 89.56 88 ARG A C 1
ATOM 725 O O . ARG A 1 88 ? 2.604 0.949 8.341 1.00 89.56 88 ARG A O 1
ATOM 732 N N . GLN A 1 89 ? 4.777 0.373 8.339 1.00 90.50 89 GLN A N 1
ATOM 733 C CA . GLN A 1 89 ? 4.668 -0.708 9.313 1.00 90.50 89 GLN A CA 1
ATOM 734 C C . GLN A 1 89 ? 4.152 -0.188 10.650 1.00 90.50 89 GLN A C 1
ATOM 736 O O . GLN A 1 89 ? 3.241 -0.780 11.223 1.00 90.50 89 GLN A O 1
ATOM 741 N N . LYS A 1 90 ? 4.679 0.949 11.111 1.00 92.94 90 LYS A N 1
ATOM 742 C CA . LYS A 1 90 ? 4.201 1.606 12.324 1.00 92.94 90 LYS A CA 1
ATOM 743 C C . LYS A 1 90 ? 2.731 2.002 12.209 1.00 92.94 90 LYS A C 1
ATOM 745 O O . LYS A 1 90 ? 1.947 1.643 13.075 1.00 92.94 90 LYS A O 1
ATOM 750 N N . HIS A 1 91 ? 2.337 2.694 11.141 1.00 93.75 91 HIS A N 1
ATOM 751 C CA . HIS A 1 91 ? 0.947 3.130 10.976 1.00 93.75 91 HIS A CA 1
ATOM 752 C C . HIS A 1 91 ? -0.032 1.967 10.800 1.00 93.75 91 HIS A C 1
ATOM 754 O O . HIS A 1 91 ? -1.143 2.020 11.321 1.00 93.75 91 HIS A O 1
ATOM 760 N N . TYR A 1 92 ? 0.390 0.900 10.121 1.00 94.38 92 TYR A N 1
ATOM 761 C CA . TYR A 1 92 ? -0.364 -0.345 10.034 1.00 94.38 92 TYR A CA 1
ATOM 762 C C . TYR A 1 92 ? -0.553 -0.978 11.417 1.00 94.38 92 TYR A C 1
ATOM 764 O O . TYR A 1 92 ? -1.676 -1.308 11.792 1.00 94.38 92 TYR A O 1
ATOM 772 N N . ALA A 1 93 ? 0.524 -1.100 12.198 1.00 92.81 93 ALA A N 1
ATOM 773 C CA . ALA A 1 93 ? 0.466 -1.652 13.546 1.00 92.81 93 ALA A CA 1
ATOM 774 C C . ALA A 1 93 ? -0.415 -0.802 14.476 1.00 92.81 93 ALA A C 1
ATOM 776 O O . ALA A 1 93 ? -1.240 -1.357 15.195 1.00 92.81 93 ALA A O 1
ATOM 777 N N . ASP A 1 94 ? -0.298 0.528 14.415 1.00 94.69 94 ASP A N 1
ATOM 778 C CA . ASP A 1 94 ? -1.131 1.458 15.185 1.00 94.69 94 ASP A CA 1
ATOM 779 C C . ASP A 1 94 ? -2.623 1.295 14.836 1.00 94.69 94 ASP A C 1
ATOM 781 O O . ASP A 1 94 ? -3.478 1.316 15.722 1.00 94.69 94 ASP A O 1
ATOM 785 N N . PHE A 1 95 ? -2.944 1.108 13.550 1.00 96.50 95 PHE A N 1
ATOM 786 C CA . PHE A 1 95 ? -4.314 0.900 13.075 1.00 96.50 95 PHE A CA 1
ATOM 787 C C . PHE A 1 95 ? -4.892 -0.446 13.523 1.00 96.50 95 PHE A C 1
ATOM 789 O O . PHE A 1 95 ? -5.982 -0.492 14.096 1.00 96.50 95 PHE A O 1
ATOM 796 N N . MET A 1 96 ? -4.151 -1.538 13.319 1.00 95.12 96 MET A N 1
ATOM 797 C CA . 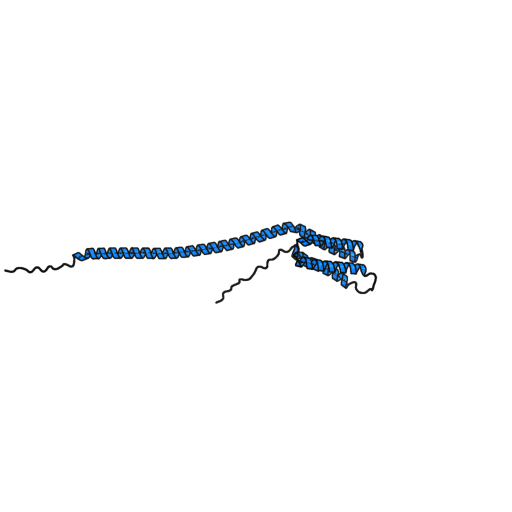MET A 1 96 ? -4.574 -2.875 13.751 1.00 95.12 96 MET A CA 1
ATOM 798 C C . MET A 1 96 ? -4.670 -2.976 15.277 1.00 95.12 96 MET A C 1
ATOM 800 O O . MET A 1 96 ? -5.594 -3.599 15.800 1.00 95.12 96 MET A O 1
ATOM 804 N N . GLY A 1 97 ? -3.761 -2.315 15.998 1.00 93.19 97 GLY A N 1
ATOM 805 C CA . GLY A 1 97 ? -3.812 -2.183 17.451 1.00 93.19 97 GLY A CA 1
ATOM 806 C C . GLY A 1 97 ? -5.094 -1.493 17.909 1.00 93.19 97 GLY A C 1
ATOM 807 O O . GLY A 1 97 ? -5.809 -2.036 18.745 1.00 93.19 97 GLY A O 1
ATOM 808 N N . ALA A 1 98 ? -5.456 -0.364 17.290 1.00 94.44 98 ALA A N 1
ATOM 809 C CA . ALA A 1 98 ? -6.690 0.350 17.614 1.00 94.44 98 ALA A CA 1
ATOM 810 C C . ALA A 1 98 ? -7.966 -0.463 17.307 1.00 94.44 98 ALA A C 1
ATOM 812 O O . ALA A 1 98 ? -8.929 -0.394 18.073 1.00 94.44 98 ALA A O 1
ATOM 813 N N . LEU A 1 99 ? -7.979 -1.261 16.228 1.00 94.56 99 LEU A N 1
ATOM 814 C CA . LEU A 1 99 ? -9.071 -2.204 15.939 1.00 94.56 99 LEU A CA 1
ATOM 815 C C . LEU A 1 99 ? -9.210 -3.258 17.043 1.00 94.56 99 LEU A C 1
ATOM 817 O O . LEU A 1 99 ? -10.307 -3.481 17.557 1.00 94.56 99 LEU A O 1
ATOM 821 N N . SER A 1 100 ? -8.092 -3.875 17.429 1.00 93.56 100 SER A N 1
ATOM 822 C CA . SER A 1 100 ? -8.042 -4.862 18.509 1.00 93.56 100 SER A CA 1
ATOM 823 C C . SER A 1 100 ? -8.465 -4.256 19.852 1.00 93.56 100 SER A C 1
ATOM 825 O O . SER A 1 100 ? -9.229 -4.869 20.594 1.00 93.56 100 SER A O 1
ATOM 827 N N . ASP A 1 101 ? -8.041 -3.033 20.169 1.00 93.62 101 ASP A N 1
ATOM 828 C CA . ASP A 1 101 ? -8.414 -2.341 21.408 1.00 93.62 101 ASP A CA 1
ATOM 829 C C . ASP A 1 101 ? -9.900 -1.982 21.452 1.00 93.62 101 ASP A C 1
ATOM 831 O O . ASP A 1 101 ? -10.550 -2.152 22.490 1.00 93.62 101 ASP A O 1
ATOM 835 N N . ALA A 1 102 ? -10.469 -1.548 20.324 1.00 92.75 102 ALA A N 1
ATOM 836 C CA . ALA A 1 102 ? -11.903 -1.313 20.206 1.00 92.75 102 ALA A CA 1
ATOM 837 C C . ALA A 1 102 ? -12.672 -2.624 20.410 1.00 92.75 102 ALA A C 1
ATOM 839 O O . ALA A 1 102 ? -13.636 -2.671 21.175 1.00 92.75 102 ALA A O 1
ATOM 840 N N . TRP A 1 103 ? -12.201 -3.714 19.806 1.00 91.94 103 TRP A N 1
ATOM 841 C CA . TRP A 1 103 ? -12.808 -5.028 19.961 1.00 91.94 103 TRP A CA 1
ATOM 842 C C . TRP A 1 103 ? -12.730 -5.565 21.398 1.00 91.94 103 TRP A C 1
ATOM 844 O O . TRP A 1 103 ? -13.733 -5.992 21.975 1.00 91.94 103 TRP A O 1
ATOM 854 N N . ASN A 1 104 ? -11.566 -5.449 22.036 1.00 90.56 104 ASN A N 1
ATOM 855 C CA . ASN A 1 104 ? -11.370 -5.818 23.435 1.00 90.56 104 ASN A CA 1
ATOM 856 C C . ASN A 1 104 ? -12.250 -4.984 24.375 1.00 90.56 104 ASN A C 1
ATOM 858 O O . ASN A 1 104 ? -12.806 -5.521 25.336 1.00 90.56 104 ASN A O 1
ATOM 862 N N . SER A 1 105 ? -12.418 -3.691 24.090 1.00 90.38 105 SER A N 1
ATOM 863 C CA . SER A 1 105 ? -13.306 -2.797 24.843 1.00 90.38 105 SER A CA 1
ATOM 864 C C . SER A 1 105 ? -14.769 -3.229 24.747 1.00 90.38 105 SER A C 1
ATOM 866 O O . SER A 1 105 ? -15.463 -3.258 25.767 1.00 90.38 105 SER A O 1
ATOM 868 N N . VAL A 1 106 ? -15.220 -3.663 23.562 1.00 87.75 106 VAL A N 1
ATOM 869 C CA . VAL A 1 106 ? -16.540 -4.291 23.376 1.00 87.75 106 VAL A CA 1
ATOM 870 C C . VAL A 1 106 ? -16.660 -5.565 24.213 1.00 87.75 106 VAL A C 1
ATOM 872 O O . VAL A 1 106 ? -17.643 -5.740 24.933 1.00 87.75 106 VAL A O 1
ATOM 875 N N . GLY A 1 107 ? -15.646 -6.437 24.185 1.00 85.75 107 GLY A N 1
ATOM 876 C CA . GLY A 1 107 ? -15.618 -7.672 24.975 1.00 85.75 107 GLY A CA 1
ATOM 877 C C . GLY A 1 107 ? -15.702 -7.437 26.489 1.00 85.75 107 GLY A C 1
ATOM 878 O O . GLY A 1 107 ? -16.402 -8.172 27.187 1.00 85.75 107 GLY A O 1
ATOM 879 N N . ARG A 1 108 ? -15.036 -6.386 26.983 1.00 87.44 108 ARG A N 1
ATOM 880 C CA . ARG A 1 108 ? -15.059 -5.946 28.391 1.00 87.44 108 ARG A CA 1
ATOM 881 C C . ARG A 1 108 ? -16.289 -5.110 28.754 1.00 87.44 108 ARG A C 1
ATOM 883 O O . ARG A 1 108 ? -16.475 -4.822 29.932 1.00 87.44 108 ARG A O 1
ATOM 890 N N . LYS A 1 109 ? -17.108 -4.722 27.770 1.00 85.06 109 LYS A N 1
ATOM 891 C CA . LYS A 1 109 ? -18.250 -3.804 27.918 1.00 85.06 109 LYS A CA 1
ATOM 892 C C . LYS A 1 109 ? -17.865 -2.450 28.527 1.00 85.06 109 LYS A C 1
ATOM 894 O O . LYS A 1 109 ? -18.635 -1.863 29.283 1.00 85.06 109 LYS A O 1
ATOM 899 N N . ASN A 1 110 ? -16.676 -1.942 28.198 1.00 88.06 110 ASN A N 1
ATOM 900 C CA . ASN A 1 110 ? -16.225 -0.632 28.660 1.00 88.06 110 ASN A CA 1
ATOM 901 C C . ASN A 1 110 ? -16.466 0.436 27.584 1.00 88.06 110 ASN A C 1
ATOM 903 O O . ASN A 1 110 ? -15.724 0.528 26.607 1.00 88.06 110 ASN A O 1
ATOM 907 N N . ALA A 1 111 ? -17.505 1.252 27.773 1.00 88.25 111 ALA A N 1
ATOM 908 C CA . ALA A 1 111 ? -17.881 2.295 26.820 1.00 88.25 111 ALA A CA 1
ATOM 909 C C . ALA A 1 111 ? -16.831 3.412 26.699 1.00 88.25 111 ALA A C 1
ATOM 911 O O . ALA A 1 111 ? -16.612 3.927 25.605 1.00 88.25 111 ALA A O 1
ATOM 912 N N . GLN A 1 112 ? -16.161 3.768 27.801 1.00 91.25 112 GLN A N 1
ATOM 913 C CA . GLN A 1 112 ? -15.167 4.842 27.801 1.00 91.25 112 GLN A CA 1
ATOM 914 C C . GLN A 1 112 ? -13.903 4.430 27.039 1.00 91.25 112 GLN A C 1
ATOM 916 O O . GLN A 1 112 ? -13.411 5.192 26.206 1.00 91.25 112 GLN A O 1
ATOM 921 N N . ASP A 1 113 ? -13.421 3.207 27.278 1.00 91.44 113 ASP A N 1
ATOM 922 C CA . ASP A 1 113 ? -12.280 2.656 26.540 1.00 91.44 113 ASP A CA 1
ATOM 923 C C . ASP A 1 113 ? -12.631 2.453 25.061 1.00 91.44 113 ASP A C 1
ATOM 925 O O . ASP A 1 113 ? -11.795 2.717 24.197 1.00 91.44 113 ASP A O 1
ATOM 929 N N . LEU A 1 114 ? -13.878 2.065 24.750 1.00 92.25 114 LEU A N 1
ATOM 930 C CA . LEU A 1 114 ? -14.325 1.937 23.364 1.00 92.25 114 LEU A CA 1
ATOM 931 C C . LEU A 1 114 ? -14.259 3.278 22.628 1.00 92.25 114 LEU A C 1
ATOM 933 O O . LEU A 1 114 ? -13.707 3.337 21.533 1.00 92.25 114 LEU A O 1
ATOM 937 N N . ASP A 1 115 ? -14.809 4.353 23.196 1.00 92.38 115 ASP A N 1
ATOM 938 C CA . ASP A 1 115 ? -14.776 5.664 22.539 1.00 92.38 115 ASP A CA 1
ATOM 939 C C . ASP A 1 115 ? -13.332 6.160 22.340 1.00 92.38 115 ASP A C 1
ATOM 941 O O . ASP A 1 115 ? -13.009 6.710 21.283 1.00 92.38 115 ASP A O 1
ATOM 945 N N . ALA A 1 116 ? -12.439 5.903 23.304 1.00 94.00 116 ALA A N 1
ATOM 946 C CA . ALA A 1 116 ? -11.016 6.208 23.167 1.00 94.00 116 ALA A CA 1
ATOM 947 C C . ALA A 1 116 ? -10.351 5.391 22.043 1.00 94.00 116 ALA A C 1
ATOM 949 O O . ALA A 1 116 ? -9.642 5.955 21.206 1.00 94.00 116 ALA A O 1
ATOM 950 N N . ALA A 1 117 ? -10.616 4.084 21.980 1.00 94.38 117 ALA A N 1
ATOM 951 C CA . ALA A 1 117 ? -10.076 3.199 20.952 1.00 94.38 117 ALA A CA 1
ATOM 952 C C . ALA A 1 117 ? -10.596 3.553 19.549 1.00 94.38 117 ALA A C 1
ATOM 954 O O . ALA A 1 117 ? -9.821 3.597 18.597 1.00 94.38 117 ALA A O 1
ATOM 955 N N . LEU A 1 118 ? -11.880 3.898 19.412 1.00 93.69 118 LEU A N 1
ATOM 956 C CA . LEU A 1 118 ? -12.466 4.348 18.144 1.00 93.69 118 LEU A CA 1
ATOM 957 C C . LEU A 1 118 ? -11.881 5.693 17.689 1.00 93.69 118 LEU A C 1
ATOM 959 O O . LEU A 1 118 ? -11.638 5.897 16.498 1.00 93.69 118 LEU A O 1
ATOM 963 N N . HIS A 1 119 ? -11.596 6.606 18.619 1.00 94.56 119 HIS A N 1
ATOM 964 C CA . HIS A 1 119 ? -10.898 7.846 18.285 1.00 94.56 119 HIS A CA 1
ATOM 965 C C . HIS A 1 119 ? -9.459 7.580 17.813 1.00 94.56 119 HIS A C 1
ATOM 967 O O . HIS A 1 119 ? -9.007 8.154 16.818 1.00 94.56 119 HIS A O 1
ATOM 973 N N . GLN A 1 120 ? -8.754 6.664 18.480 1.00 94.50 120 GLN A N 1
ATOM 974 C CA . GLN A 1 120 ? -7.416 6.234 18.078 1.00 94.50 120 GLN A CA 1
ATOM 975 C C . GLN A 1 120 ? -7.424 5.507 16.720 1.00 94.50 120 GLN A C 1
ATOM 977 O O . GLN A 1 120 ? -6.506 5.694 15.918 1.00 94.50 120 GLN A O 1
ATOM 982 N N . LEU A 1 121 ? -8.479 4.748 16.411 1.00 94.12 121 LEU A N 1
ATOM 983 C CA . LEU A 1 121 ? -8.693 4.117 15.108 1.00 94.12 121 LEU A CA 1
ATOM 984 C C . LEU A 1 121 ? -8.843 5.164 13.996 1.00 94.12 121 LEU A C 1
ATOM 986 O O . LEU A 1 121 ? -8.196 5.072 12.955 1.00 94.12 121 LEU A O 1
ATOM 990 N N . ALA A 1 122 ? -9.641 6.208 14.226 1.00 92.88 122 ALA A N 1
ATOM 991 C CA . ALA A 1 122 ? -9.775 7.307 13.272 1.00 92.88 122 ALA A CA 1
ATOM 992 C C . ALA A 1 122 ? -8.436 8.035 13.056 1.00 92.88 122 ALA A C 1
ATOM 994 O O . ALA A 1 122 ? -8.042 8.307 11.923 1.00 92.88 122 ALA A O 1
ATOM 995 N N . LYS A 1 123 ? -7.696 8.306 14.138 1.00 94.00 123 LYS A N 1
ATOM 996 C CA . LYS A 1 123 ? -6.378 8.952 14.073 1.00 94.00 123 LYS A CA 1
ATOM 997 C C . LYS A 1 123 ? -5.354 8.120 13.295 1.00 94.00 123 LYS A C 1
ATOM 999 O O . LYS A 1 123 ? -4.631 8.666 12.464 1.00 94.00 123 LYS A O 1
ATOM 1004 N N . SER A 1 124 ? -5.281 6.819 13.561 1.00 93.94 124 SER A N 1
ATOM 1005 C CA . SER A 1 124 ? -4.366 5.906 12.864 1.00 93.94 124 SER A CA 1
ATOM 1006 C C . SER A 1 124 ? -4.737 5.739 11.387 1.00 93.94 124 SER A C 1
ATOM 1008 O O . SER A 1 124 ? -3.843 5.710 10.543 1.00 93.94 124 SER A O 1
ATOM 1010 N N . TYR A 1 125 ? -6.029 5.764 11.043 1.00 94.00 125 TYR A N 1
ATOM 1011 C CA . TYR A 1 125 ? -6.472 5.819 9.648 1.00 94.00 125 TYR A CA 1
ATOM 1012 C C . TYR A 1 125 ? -5.930 7.054 8.904 1.00 94.00 125 TYR A C 1
ATOM 1014 O O . TYR A 1 125 ? -5.394 6.913 7.806 1.00 94.00 125 TYR A O 1
ATOM 1022 N N . TYR A 1 126 ? -5.987 8.252 9.498 1.00 92.88 126 TYR A N 1
ATOM 1023 C CA . TYR A 1 126 ? -5.426 9.459 8.866 1.00 92.88 126 TYR A CA 1
ATOM 1024 C C . TYR A 1 126 ? -3.910 9.376 8.647 1.00 92.88 126 TYR A C 1
ATOM 1026 O O . TYR A 1 126 ? -3.388 9.971 7.707 1.00 92.88 126 TYR A O 1
ATOM 1034 N N . ALA A 1 127 ? -3.196 8.625 9.487 1.00 91.19 127 ALA A N 1
ATOM 1035 C CA . ALA A 1 127 ? -1.771 8.378 9.300 1.00 91.19 127 ALA A CA 1
ATOM 1036 C C . ALA A 1 127 ? -1.483 7.378 8.162 1.00 91.19 127 ALA A C 1
ATOM 1038 O O . ALA A 1 127 ? -0.439 7.466 7.517 1.00 91.19 127 ALA A O 1
ATOM 1039 N N . LEU A 1 128 ? -2.414 6.458 7.886 1.00 92.12 128 LEU A N 1
ATOM 1040 C CA . LEU A 1 128 ? -2.349 5.538 6.747 1.00 92.12 128 LEU A CA 1
ATOM 1041 C C . LEU A 1 128 ? -2.747 6.197 5.423 1.00 92.12 128 LEU A C 1
ATOM 1043 O O . LEU A 1 128 ? -2.219 5.824 4.378 1.00 92.12 128 LEU A O 1
ATOM 1047 N N . GLU A 1 129 ? -3.639 7.189 5.455 1.00 91.38 129 GLU A N 1
ATOM 1048 C CA . GLU A 1 129 ? -4.211 7.838 4.270 1.00 91.38 129 GLU A CA 1
ATOM 1049 C C . GLU A 1 129 ? -3.194 8.242 3.175 1.00 91.38 129 GLU A C 1
ATOM 1051 O O . GLU A 1 129 ? -3.475 7.988 1.997 1.00 91.38 129 GLU A O 1
ATOM 1056 N N . PRO A 1 130 ? -2.003 8.798 3.492 1.00 89.25 130 PRO A N 1
ATOM 1057 C CA . PRO A 1 130 ? -1.008 9.174 2.484 1.00 89.25 130 PRO A CA 1
ATOM 1058 C C . PRO A 1 130 ? -0.499 8.010 1.626 1.00 89.25 130 PRO A C 1
ATOM 1060 O O . PRO A 1 130 ? -0.030 8.238 0.512 1.00 89.25 130 PRO A O 1
ATOM 1063 N N . PHE A 1 131 ? -0.592 6.776 2.123 1.00 86.94 131 PHE A N 1
ATOM 1064 C CA . PHE A 1 131 ? -0.119 5.568 1.441 1.00 86.94 131 PHE A CA 1
ATOM 1065 C C . PHE A 1 131 ? -1.216 4.865 0.637 1.00 86.94 131 PHE A C 1
ATOM 1067 O O . PHE A 1 131 ? -0.952 3.853 -0.006 1.00 86.94 131 PHE A O 1
ATOM 1074 N N . LEU A 1 132 ? -2.441 5.393 0.669 1.00 88.69 132 LEU A N 1
ATOM 1075 C CA . LEU A 1 132 ? -3.604 4.799 0.026 1.00 88.69 132 LEU A CA 1
ATOM 1076 C C . LEU A 1 132 ? -4.011 5.575 -1.225 1.00 88.69 132 LEU A C 1
ATOM 1078 O O . LEU A 1 132 ? -3.999 6.810 -1.244 1.00 88.69 132 LEU A O 1
ATOM 1082 N N . GLU A 1 133 ? -4.478 4.853 -2.239 1.00 87.88 133 GLU A N 1
ATOM 1083 C CA . GLU A 1 133 ? -5.151 5.436 -3.400 1.00 87.88 133 GLU A CA 1
ATOM 1084 C C . GLU A 1 133 ? -6.577 5.893 -3.056 1.00 87.88 133 GLU A C 1
ATOM 1086 O O . GLU A 1 133 ? -7.191 5.416 -2.100 1.00 87.88 133 GLU A O 1
ATOM 1091 N N . GLN A 1 134 ? -7.138 6.806 -3.855 1.00 82.94 134 GLN A N 1
ATOM 1092 C CA . GLN A 1 134 ? -8.453 7.404 -3.591 1.00 82.94 134 GLN A CA 1
ATOM 1093 C C . GLN A 1 134 ? -9.571 6.357 -3.434 1.00 82.94 134 GLN A C 1
ATOM 1095 O O . GLN A 1 134 ? -10.402 6.480 -2.533 1.00 82.94 134 GLN A O 1
ATOM 1100 N N . GLY A 1 135 ? -9.577 5.311 -4.268 1.00 86.44 135 GLY A N 1
ATOM 1101 C CA . GLY A 1 135 ? -10.548 4.216 -4.163 1.00 86.44 135 GLY A CA 1
ATOM 1102 C C . GLY A 1 135 ? -10.431 3.458 -2.837 1.00 86.44 135 GLY A C 1
ATOM 1103 O O . GLY A 1 135 ? -11.431 3.240 -2.150 1.00 86.44 135 GLY A O 1
ATOM 1104 N N . SER A 1 136 ? -9.203 3.137 -2.431 1.00 90.12 136 SER A N 1
ATOM 1105 C CA . SER A 1 136 ? -8.905 2.419 -1.188 1.00 90.12 136 SER A CA 1
ATOM 1106 C C . SER A 1 136 ? -9.255 3.230 0.059 1.00 90.12 136 SER A C 1
ATOM 1108 O O . SER A 1 136 ? -9.775 2.673 1.026 1.00 90.12 136 SER A O 1
ATOM 1110 N N . ARG A 1 137 ? -9.058 4.555 0.024 1.00 92.12 137 ARG A N 1
ATOM 1111 C CA . ARG A 1 137 ? -9.481 5.472 1.100 1.00 92.12 137 ARG A CA 1
ATOM 1112 C C . ARG A 1 137 ? -10.989 5.422 1.320 1.00 92.12 137 ARG A C 1
ATOM 1114 O O . ARG A 1 137 ? -11.446 5.217 2.442 1.00 92.12 137 ARG A O 1
ATOM 1121 N N . LEU A 1 138 ? -11.768 5.554 0.244 1.00 91.12 138 LEU A N 1
ATOM 1122 C CA . LEU A 1 138 ? -13.232 5.516 0.318 1.00 91.12 138 LEU A CA 1
ATOM 1123 C C . LEU A 1 138 ? -13.742 4.163 0.825 1.00 91.12 138 LEU A C 1
ATOM 1125 O O . LEU A 1 138 ? -14.696 4.115 1.604 1.00 91.12 138 LEU A O 1
ATOM 1129 N N . TYR A 1 139 ? -13.117 3.066 0.393 1.00 91.69 139 TYR A N 1
ATOM 1130 C CA . TYR A 1 139 ? -13.445 1.728 0.877 1.00 91.69 139 TYR A CA 1
ATOM 1131 C C . TYR A 1 139 ? -13.198 1.593 2.387 1.00 91.69 139 TYR A C 1
ATOM 1133 O O . TYR A 1 139 ? -14.109 1.203 3.123 1.00 91.69 139 TYR A O 1
ATOM 1141 N N . LEU A 1 140 ? -12.011 1.981 2.865 1.00 93.38 140 LEU A N 1
ATOM 1142 C CA . LEU A 1 140 ? -11.674 1.910 4.287 1.00 93.38 140 LEU A CA 1
ATOM 1143 C C . LEU A 1 140 ? -12.564 2.799 5.145 1.00 93.38 140 LEU A C 1
ATOM 1145 O O . LEU A 1 140 ? -13.052 2.330 6.164 1.00 93.38 140 LEU A O 1
ATOM 1149 N N . GLN A 1 141 ? -12.844 4.038 4.735 1.00 93.00 141 GLN A N 1
ATOM 1150 C CA . GLN A 1 141 ? -13.746 4.919 5.486 1.00 93.00 141 GLN A CA 1
ATOM 1151 C C . GLN A 1 141 ? -15.121 4.280 5.701 1.00 93.00 141 GLN A C 1
ATOM 1153 O O . GLN A 1 141 ? -15.662 4.315 6.809 1.00 93.00 141 GLN A O 1
ATOM 1158 N N . LYS A 1 142 ? -15.674 3.643 4.661 1.00 92.94 142 LYS A N 1
ATOM 1159 C CA . LYS A 1 142 ? -16.948 2.920 4.768 1.00 92.94 142 LYS A CA 1
ATOM 1160 C C . LYS A 1 142 ? -16.836 1.741 5.731 1.00 92.94 142 LYS A C 1
ATOM 1162 O O . LYS A 1 142 ? -17.684 1.596 6.607 1.00 92.94 142 LYS A O 1
ATOM 1167 N N . ARG A 1 143 ? -15.787 0.924 5.607 1.00 92.00 143 ARG A N 1
ATOM 1168 C CA . ARG A 1 143 ? -15.571 -0.246 6.474 1.00 92.00 143 ARG A CA 1
ATOM 1169 C C . ARG A 1 143 ? -15.335 0.135 7.936 1.00 92.00 143 ARG A C 1
ATOM 1171 O O . ARG A 1 143 ? -15.933 -0.482 8.810 1.00 92.00 143 ARG A O 1
ATOM 1178 N N . ILE A 1 144 ? -14.549 1.177 8.202 1.00 93.19 144 ILE A N 1
ATOM 1179 C CA . ILE A 1 144 ? -14.319 1.722 9.549 1.00 93.19 144 ILE A CA 1
ATOM 1180 C C . ILE A 1 144 ? -15.637 2.215 10.144 1.00 93.19 144 ILE A C 1
ATOM 1182 O O . ILE A 1 144 ? -15.925 1.935 11.301 1.00 93.19 144 ILE A O 1
ATOM 1186 N N . THR A 1 145 ? -16.478 2.884 9.351 1.00 92.06 145 THR A N 1
ATOM 1187 C CA . THR A 1 145 ? -17.802 3.336 9.808 1.00 92.06 145 THR A CA 1
ATOM 1188 C C . THR A 1 145 ? -18.701 2.161 10.199 1.00 92.06 145 THR A C 1
ATOM 1190 O O . THR A 1 145 ? -19.368 2.209 11.231 1.00 92.06 145 THR A O 1
ATOM 1193 N N . ILE A 1 146 ? -18.706 1.086 9.403 1.00 90.81 146 ILE A N 1
ATOM 1194 C CA . ILE A 1 146 ? -19.463 -0.137 9.712 1.00 90.81 146 ILE A CA 1
ATOM 1195 C C . ILE A 1 146 ? -18.953 -0.758 11.018 1.00 90.81 146 ILE A C 1
ATOM 1197 O O . ILE A 1 146 ? -19.758 -1.042 11.901 1.00 90.81 146 ILE A O 1
ATOM 1201 N N . PHE A 1 147 ? -17.633 -0.896 11.165 1.00 92.50 147 PHE A N 1
ATOM 1202 C CA . PHE A 1 147 ? -17.002 -1.439 12.370 1.00 92.50 147 PHE A CA 1
ATOM 1203 C C . PHE A 1 147 ? -17.340 -0.602 13.607 1.00 92.50 147 PHE A C 1
ATOM 1205 O O . PHE A 1 147 ? -17.761 -1.130 14.631 1.00 92.50 147 PHE A O 1
ATOM 1212 N N . HIS A 1 148 ? -17.225 0.722 13.494 1.00 91.81 148 HIS A N 1
ATOM 1213 C CA . HIS A 1 148 ? -17.557 1.676 14.550 1.00 91.81 148 HIS A CA 1
ATOM 1214 C C . HIS A 1 148 ? -19.010 1.532 15.010 1.00 91.81 148 HIS A C 1
ATOM 1216 O O . HIS A 1 148 ? -19.281 1.465 16.209 1.00 91.81 148 HIS A O 1
ATOM 1222 N N . ASN A 1 149 ? -19.950 1.458 14.067 1.00 89.94 149 ASN A N 1
ATOM 1223 C CA . ASN A 1 149 ? -21.369 1.297 14.377 1.00 89.94 149 ASN A CA 1
ATOM 1224 C C . ASN A 1 149 ? -21.652 -0.052 15.044 1.00 89.94 149 ASN A C 1
ATOM 1226 O O . ASN A 1 149 ? -22.362 -0.085 16.048 1.00 89.94 149 ASN A O 1
ATOM 1230 N N . LEU A 1 150 ? -21.064 -1.134 14.530 1.00 89.12 150 LEU A N 1
ATOM 1231 C CA . LEU A 1 150 ? -21.205 -2.474 15.096 1.00 89.12 150 LEU A CA 1
ATOM 1232 C C . LEU A 1 150 ? -20.641 -2.536 16.524 1.00 89.12 150 LEU A C 1
ATOM 1234 O O . LEU A 1 150 ? -21.306 -3.030 17.433 1.00 89.12 150 LEU A O 1
ATOM 1238 N N . ALA A 1 151 ? -19.466 -1.949 16.758 1.00 88.81 151 ALA A N 1
ATOM 1239 C CA . ALA A 1 151 ? -18.850 -1.884 18.079 1.00 88.81 151 ALA A CA 1
ATOM 1240 C C . ALA A 1 151 ? -19.734 -1.136 19.094 1.00 88.81 151 ALA A C 1
ATOM 1242 O O . ALA A 1 151 ? -19.938 -1.604 20.217 1.00 88.81 151 ALA A O 1
ATOM 1243 N N . LYS A 1 152 ? -20.319 0.002 18.692 1.00 88.06 152 LYS A N 1
ATOM 1244 C CA . LYS A 1 152 ? -21.252 0.758 19.544 1.00 88.06 152 LYS A CA 1
ATOM 1245 C C . LYS A 1 152 ? -22.552 0.006 19.808 1.00 88.06 152 LYS A C 1
ATOM 1247 O O . LYS A 1 152 ? -23.040 0.029 20.937 1.00 88.06 152 LYS A O 1
ATOM 1252 N N . GLN A 1 153 ? -23.097 -0.674 18.800 1.00 85.38 153 GLN A N 1
ATOM 1253 C CA . GLN A 1 153 ? -24.280 -1.519 18.962 1.00 85.38 153 GLN A CA 1
ATOM 1254 C C . GLN A 1 153 ? -24.016 -2.624 19.987 1.00 85.38 153 GLN A C 1
ATOM 1256 O O . GLN A 1 153 ? -24.787 -2.772 20.933 1.00 85.38 153 GLN A O 1
ATOM 1261 N N . LEU A 1 154 ? -22.895 -3.334 19.863 1.00 82.44 154 LEU A N 1
ATOM 1262 C CA . LEU A 1 154 ? -22.536 -4.450 20.736 1.00 82.44 154 LEU A CA 1
ATOM 1263 C C . LEU A 1 154 ? -22.365 -4.064 22.212 1.00 82.44 154 LEU A C 1
ATOM 1265 O O . LEU A 1 154 ? -22.713 -4.858 23.086 1.00 82.44 154 LEU A O 1
ATOM 1269 N N . ILE A 1 155 ? -21.874 -2.855 22.508 1.00 81.31 155 ILE A N 1
ATOM 1270 C CA . ILE A 1 155 ? -21.865 -2.323 23.882 1.00 81.31 155 ILE A CA 1
ATOM 1271 C C . ILE A 1 155 ? -23.269 -1.893 24.336 1.00 81.31 155 ILE A C 1
ATOM 1273 O O . ILE A 1 155 ? -23.644 -2.139 25.480 1.00 81.31 155 ILE A O 1
ATOM 1277 N N . GLY A 1 156 ? -24.059 -1.266 23.459 1.00 70.25 156 GLY A N 1
ATOM 1278 C CA . GLY A 1 156 ? -25.387 -0.733 23.788 1.00 70.25 156 GLY A CA 1
ATOM 1279 C C . GLY A 1 156 ? -26.509 -1.775 23.921 1.00 70.25 156 GLY A C 1
ATOM 1280 O O . GLY A 1 156 ? -27.581 -1.450 24.431 1.00 70.25 156 GLY A O 1
ATOM 1281 N N . TYR A 1 157 ? -26.293 -3.023 23.492 1.00 62.75 157 TYR A N 1
ATOM 1282 C CA . TYR A 1 157 ? -27.331 -4.064 23.419 1.00 62.75 157 TYR A CA 1
ATOM 1283 C C . TYR A 1 157 ? -27.804 -4.635 24.772 1.00 62.75 157 TYR A C 1
ATOM 1285 O O . TYR A 1 157 ? -28.705 -5.475 24.801 1.00 62.75 157 TYR A O 1
ATOM 1293 N N . GLU A 1 158 ? -27.272 -4.180 25.912 1.00 51.78 158 GLU A N 1
ATOM 1294 C CA . GLU A 1 158 ? -27.668 -4.709 27.228 1.00 51.78 158 GLU A CA 1
ATOM 1295 C C . GLU A 1 158 ? -29.104 -4.378 27.672 1.00 51.78 158 GLU A C 1
ATOM 1297 O O . GLU A 1 158 ? -29.567 -4.963 28.650 1.00 51.78 158 GLU A O 1
ATOM 1302 N N . GLN A 1 159 ? -29.860 -3.527 26.970 1.00 49.62 159 GLN A N 1
ATOM 1303 C CA . GLN A 1 159 ? -31.205 -3.156 27.434 1.00 49.62 159 GLN A CA 1
ATOM 1304 C C . GLN A 1 159 ? -32.387 -3.876 26.781 1.00 49.62 159 GLN A C 1
ATOM 1306 O O . GLN A 1 159 ? -33.457 -3.860 27.381 1.00 49.62 159 GLN A O 1
ATOM 1311 N N . ASN A 1 160 ? -32.266 -4.550 25.631 1.00 43.41 160 ASN A N 1
ATOM 1312 C CA . ASN A 1 160 ? -33.441 -5.185 25.019 1.00 43.41 160 ASN A CA 1
ATOM 1313 C C . ASN A 1 160 ? -33.120 -6.474 24.244 1.00 43.41 160 ASN A C 1
ATOM 1315 O O . ASN A 1 160 ? -32.618 -6.435 23.129 1.00 43.41 160 ASN A O 1
ATOM 1319 N N . LYS A 1 161 ? -33.580 -7.598 24.813 1.00 48.91 161 LYS A N 1
ATOM 1320 C CA . LYS A 1 161 ? -33.809 -8.921 24.191 1.00 48.91 161 LYS A CA 1
ATOM 1321 C C . LYS A 1 161 ? -32.570 -9.805 23.956 1.00 48.91 161 LYS A C 1
ATOM 1323 O O . LYS A 1 161 ? -31.813 -9.666 23.006 1.00 48.91 161 LYS A O 1
ATOM 1328 N N . ARG A 1 162 ? -32.459 -10.823 24.820 1.00 45.72 162 ARG A N 1
ATOM 1329 C CA . ARG A 1 162 ? -31.607 -12.014 24.668 1.00 45.72 162 ARG A CA 1
ATOM 1330 C C . ARG A 1 162 ? -31.914 -12.716 23.336 1.00 45.72 162 ARG A C 1
ATOM 1332 O O . ARG A 1 162 ? -33.042 -13.165 23.152 1.00 45.72 162 ARG A O 1
ATOM 1339 N N . GLY A 1 163 ? -30.921 -12.849 22.456 1.00 46.97 163 GLY A N 1
ATOM 1340 C CA . GLY A 1 163 ? -31.028 -13.719 21.277 1.00 46.97 163 GLY A CA 1
ATOM 1341 C C . GLY A 1 163 ? -29.939 -13.578 20.207 1.00 46.97 163 GLY A C 1
ATOM 1342 O O . GLY A 1 163 ? -29.652 -14.561 19.540 1.00 46.97 163 GLY A O 1
ATOM 1343 N N . ILE A 1 164 ? -29.297 -12.413 20.063 1.00 49.88 164 ILE A N 1
ATOM 1344 C CA . ILE A 1 164 ? -28.416 -12.112 18.915 1.00 49.88 164 ILE A CA 1
ATOM 1345 C C . ILE A 1 164 ? -27.074 -11.568 19.425 1.00 49.88 164 ILE A C 1
ATOM 1347 O O . ILE A 1 164 ? -26.842 -10.372 19.412 1.00 49.88 164 ILE A O 1
ATOM 1351 N N . ILE A 1 165 ? -26.218 -12.415 20.006 1.00 53.91 165 ILE A N 1
ATOM 1352 C CA . ILE A 1 165 ? -24.892 -11.971 20.500 1.00 53.91 165 ILE A CA 1
ATOM 1353 C C . ILE A 1 165 ? -23.747 -12.717 19.798 1.00 53.91 165 ILE A C 1
ATOM 1355 O O . ILE A 1 165 ? -22.642 -12.197 19.724 1.00 53.91 165 ILE A O 1
ATOM 1359 N N . MET A 1 166 ? -23.969 -13.920 19.258 1.00 49.59 166 MET A N 1
ATOM 1360 C CA . MET A 1 166 ? -22.892 -14.702 18.629 1.00 49.59 166 MET A CA 1
ATOM 1361 C C . MET A 1 166 ? -22.554 -14.265 17.195 1.00 49.59 166 MET A C 1
ATOM 1363 O O . MET A 1 166 ? -21.372 -14.235 16.857 1.00 49.59 166 MET A O 1
ATOM 1367 N N . GLU A 1 167 ? -23.540 -13.881 16.375 1.00 54.56 167 GLU A N 1
ATOM 1368 C CA . GLU A 1 167 ? -23.293 -13.452 14.985 1.00 54.56 167 GLU A CA 1
ATOM 1369 C C . GLU A 1 167 ? -22.456 -12.166 14.931 1.00 54.56 167 GLU A C 1
ATOM 1371 O O . GLU A 1 167 ? -21.452 -12.106 14.218 1.00 54.56 167 GLU A O 1
ATOM 1376 N N . ASP A 1 168 ? -22.769 -11.185 15.775 1.00 67.06 168 ASP A N 1
ATOM 1377 C CA . ASP A 1 168 ? -22.096 -9.883 15.773 1.00 67.06 168 ASP A CA 1
ATOM 1378 C C . ASP A 1 168 ? -20.630 -9.961 16.231 1.00 67.06 168 ASP A C 1
ATOM 1380 O O . ASP A 1 168 ? -19.781 -9.221 15.733 1.00 67.06 168 ASP A O 1
ATOM 1384 N N . LYS A 1 169 ? -20.299 -10.895 17.137 1.00 72.94 169 LYS A N 1
ATOM 1385 C CA . LYS A 1 169 ? -18.912 -11.091 17.583 1.00 72.94 169 LYS A CA 1
ATOM 1386 C C . LYS A 1 169 ? -18.029 -11.694 16.497 1.00 72.94 169 LYS A C 1
ATOM 1388 O O . LYS A 1 169 ? -16.980 -11.143 16.188 1.00 72.94 169 LYS A O 1
ATOM 1393 N N . SER A 1 170 ? -18.499 -12.776 15.876 1.00 82.06 170 SER A N 1
ATOM 1394 C CA . SER A 1 170 ? -17.799 -13.393 14.743 1.00 82.06 170 SER A CA 1
ATOM 1395 C C . SER A 1 170 ? -17.651 -12.431 13.559 1.00 82.06 170 SER A C 1
ATOM 1397 O O . SER A 1 170 ? -16.665 -12.482 12.828 1.00 82.06 170 SER A O 1
ATOM 1399 N N . THR A 1 171 ? -18.606 -11.509 13.404 1.00 85.56 171 THR A N 1
ATOM 1400 C CA . THR A 1 171 ? -18.556 -10.462 12.383 1.00 85.56 171 THR A CA 1
ATOM 1401 C C . THR A 1 171 ? -17.436 -9.461 12.666 1.00 85.56 171 THR A C 1
ATOM 1403 O O . THR A 1 171 ? -16.717 -9.100 11.741 1.00 85.56 171 THR A O 1
ATOM 1406 N N . MET A 1 172 ? -17.235 -9.046 13.923 1.00 86.00 172 MET A N 1
ATOM 1407 C CA . MET A 1 172 ? -16.118 -8.167 14.301 1.00 86.00 172 MET A CA 1
ATOM 1408 C C . MET A 1 172 ? -14.756 -8.824 14.051 1.00 86.00 172 MET A C 1
ATOM 1410 O O . MET A 1 172 ? -13.894 -8.186 13.450 1.00 86.00 172 MET A O 1
ATOM 1414 N N . ASP A 1 173 ? -14.582 -10.091 14.442 1.00 89.00 173 ASP A N 1
ATOM 1415 C CA . ASP A 1 173 ? -13.339 -10.840 14.196 1.00 89.00 173 ASP A CA 1
ATOM 1416 C C . ASP A 1 173 ? -13.043 -10.933 12.690 1.00 89.00 173 ASP A C 1
ATOM 1418 O O . ASP A 1 173 ? -11.966 -10.547 12.233 1.00 89.00 173 ASP A O 1
ATOM 1422 N N . ARG A 1 174 ? -14.049 -11.316 11.892 1.00 91.19 174 ARG A N 1
ATOM 1423 C CA . ARG A 1 174 ? -13.944 -11.355 10.429 1.00 91.19 174 ARG A CA 1
ATOM 1424 C C . ARG A 1 174 ? -13.611 -9.989 9.831 1.00 91.19 174 ARG A C 1
ATOM 1426 O O . ARG A 1 174 ? -12.849 -9.907 8.877 1.00 91.19 174 ARG A O 1
ATOM 1433 N N . MET A 1 175 ? -14.178 -8.905 10.357 1.00 92.06 175 MET A N 1
ATOM 1434 C CA . MET A 1 175 ? -13.863 -7.562 9.868 1.00 92.06 175 MET A CA 1
ATOM 1435 C C . MET A 1 175 ? -12.402 -7.187 10.125 1.00 92.06 175 MET A C 1
ATOM 1437 O O . MET A 1 175 ? -11.801 -6.543 9.268 1.00 92.06 175 MET A O 1
ATOM 1441 N N . ILE A 1 176 ? -11.825 -7.579 11.266 1.00 92.25 176 ILE A N 1
ATOM 1442 C CA . ILE A 1 176 ? -10.402 -7.353 11.564 1.00 92.25 176 ILE A CA 1
ATOM 1443 C C . ILE A 1 176 ? -9.523 -8.106 10.558 1.00 92.25 176 ILE A C 1
ATOM 1445 O O . ILE A 1 176 ? -8.591 -7.515 10.013 1.00 92.25 176 ILE A O 1
ATOM 1449 N N . GLU A 1 177 ? -9.857 -9.361 10.254 1.00 92.81 177 GLU A N 1
ATOM 1450 C CA . GLU A 1 177 ? -9.182 -10.140 9.206 1.00 92.81 177 GLU A CA 1
ATOM 1451 C C . GLU A 1 177 ? -9.323 -9.469 7.830 1.00 92.81 177 GLU A C 1
ATOM 1453 O O . GLU A 1 177 ? -8.328 -9.246 7.147 1.00 92.81 177 GLU A O 1
ATOM 1458 N N . GLU A 1 178 ? -10.529 -9.022 7.457 1.00 93.62 178 GLU A N 1
ATOM 1459 C CA . GLU A 1 178 ? -10.773 -8.304 6.197 1.00 93.62 178 GLU A CA 1
ATOM 1460 C C . GLU A 1 178 ? -9.965 -6.994 6.098 1.00 93.62 178 GLU A C 1
ATOM 1462 O O . GLU A 1 178 ? -9.546 -6.609 5.003 1.00 93.62 178 GLU A O 1
ATOM 1467 N N . PHE A 1 179 ? -9.728 -6.291 7.213 1.00 93.81 179 PHE A N 1
ATOM 1468 C CA . PHE A 1 179 ? -8.843 -5.122 7.235 1.00 93.81 179 PHE A CA 1
ATOM 1469 C C . PHE A 1 179 ? -7.384 -5.507 7.003 1.00 93.81 179 PHE A C 1
ATOM 1471 O O . PHE A 1 179 ? -6.706 -4.829 6.228 1.00 93.81 179 PHE A O 1
ATOM 1478 N N . GLN A 1 180 ? -6.910 -6.574 7.647 1.00 92.44 180 GLN A N 1
ATOM 1479 C CA . GLN A 1 180 ? -5.554 -7.088 7.467 1.00 92.44 180 GLN A CA 1
ATOM 1480 C C . GLN A 1 180 ? -5.319 -7.525 6.018 1.00 92.44 180 GLN A C 1
ATOM 1482 O O . GLN A 1 180 ? -4.379 -7.041 5.385 1.00 92.44 180 GLN A O 1
ATOM 1487 N N . ASP A 1 181 ? -6.198 -8.367 5.478 1.00 92.56 181 ASP A N 1
ATOM 1488 C CA . ASP A 1 181 ? -6.098 -8.903 4.118 1.00 92.56 181 ASP A CA 1
ATOM 1489 C C . ASP A 1 181 ? -6.148 -7.801 3.059 1.00 92.56 181 ASP A C 1
ATOM 1491 O O . ASP A 1 181 ? -5.503 -7.896 2.017 1.00 92.56 181 ASP A O 1
ATOM 1495 N N . PHE A 1 182 ? -6.891 -6.724 3.324 1.00 92.94 182 PHE A N 1
ATOM 1496 C CA . PHE A 1 182 ? -6.959 -5.580 2.425 1.00 92.94 182 PHE A CA 1
ATOM 1497 C C . PHE A 1 182 ? -5.726 -4.668 2.520 1.00 92.94 182 PHE A C 1
ATOM 1499 O O . PHE A 1 182 ? -5.197 -4.222 1.500 1.00 92.94 182 PHE A O 1
ATOM 1506 N N . LEU A 1 183 ? -5.279 -4.342 3.736 1.00 91.62 183 LEU A N 1
ATOM 1507 C CA . LEU A 1 183 ? -4.222 -3.352 3.958 1.00 91.62 183 LEU A CA 1
ATOM 1508 C C . LEU A 1 183 ? -2.823 -3.902 3.714 1.00 91.62 183 LEU A C 1
ATOM 1510 O O . LEU A 1 183 ? -1.972 -3.178 3.198 1.00 91.62 183 LEU A O 1
ATOM 1514 N N . TYR A 1 184 ? -2.571 -5.152 4.094 1.00 89.00 184 TYR A N 1
ATOM 1515 C CA . TYR A 1 184 ? -1.244 -5.747 4.017 1.00 89.00 184 TYR A CA 1
ATOM 1516 C C . TYR A 1 184 ? -0.652 -5.726 2.595 1.00 89.00 184 TYR A C 1
ATOM 1518 O O . TYR A 1 184 ? 0.433 -5.156 2.429 1.00 89.00 184 TYR A O 1
ATOM 1526 N N . PRO A 1 185 ? -1.339 -6.237 1.551 1.00 88.81 185 PRO A N 1
ATOM 1527 C CA . PRO A 1 185 ? -0.794 -6.200 0.198 1.00 88.81 185 PRO A CA 1
ATOM 1528 C C . PRO A 1 185 ? -0.628 -4.764 -0.302 1.00 88.81 185 PRO A C 1
ATOM 1530 O O . PRO A 1 185 ? 0.383 -4.420 -0.903 1.00 88.81 185 PRO A O 1
ATOM 1533 N N . LEU A 1 186 ? -1.570 -3.878 0.015 1.00 87.00 186 LEU A N 1
ATOM 1534 C CA . LEU A 1 186 ? -1.525 -2.497 -0.453 1.00 87.00 186 LEU A CA 1
ATOM 1535 C C . LEU A 1 186 ? -0.332 -1.720 0.131 1.00 87.00 186 LEU A C 1
ATOM 1537 O O . LEU A 1 186 ? 0.287 -0.905 -0.555 1.00 87.00 186 LEU A O 1
ATOM 1541 N N . LEU A 1 187 ? 0.010 -1.969 1.395 1.00 86.06 187 L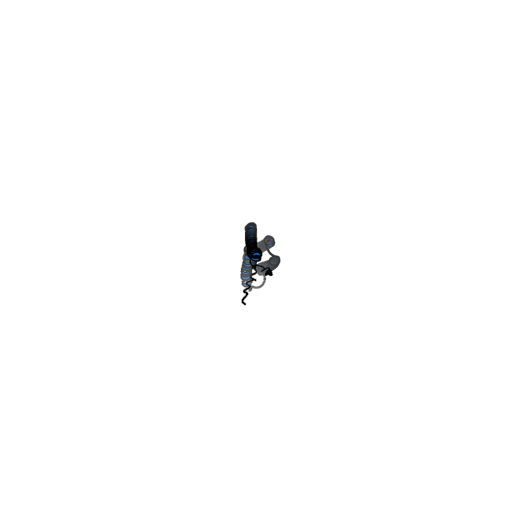EU A N 1
ATOM 1542 C CA . LEU A 1 187 ? 1.085 -1.252 2.078 1.00 86.06 187 LEU A CA 1
ATOM 1543 C C . LEU A 1 187 ? 2.467 -1.851 1.822 1.00 86.06 187 LEU A C 1
ATOM 1545 O O . LEU A 1 187 ? 3.438 -1.082 1.776 1.00 86.06 187 LEU A O 1
ATOM 1549 N N . PHE A 1 188 ? 2.555 -3.177 1.667 1.00 85.44 188 PHE A N 1
ATOM 1550 C CA . PHE A 1 188 ? 3.824 -3.905 1.705 1.00 85.44 188 PHE A CA 1
ATOM 1551 C C . PHE A 1 188 ? 4.158 -4.702 0.444 1.00 85.44 188 PHE A C 1
ATOM 1553 O O . PHE A 1 188 ? 5.323 -5.062 0.276 1.00 85.44 188 PHE A O 1
ATOM 1560 N N . GLU A 1 189 ? 3.209 -4.954 -0.459 1.00 77.12 189 GLU A N 1
ATOM 1561 C CA . GLU A 1 189 ? 3.548 -5.593 -1.727 1.00 77.12 189 GLU A CA 1
ATOM 1562 C C . GLU A 1 189 ? 4.013 -4.554 -2.755 1.00 77.12 189 GLU A C 1
ATOM 1564 O O . GLU A 1 189 ? 3.415 -3.482 -2.906 1.00 77.12 189 GLU A O 1
ATOM 1569 N N . PRO A 1 190 ? 5.101 -4.839 -3.492 1.00 61.88 190 PRO A N 1
ATOM 1570 C CA . PRO A 1 190 ? 5.499 -3.992 -4.600 1.00 61.88 190 PRO A CA 1
ATOM 1571 C C . PRO A 1 190 ? 4.382 -4.007 -5.644 1.00 61.88 190 PRO A C 1
ATOM 1573 O O . PRO A 1 190 ? 3.946 -5.078 -6.062 1.00 61.88 190 PRO A O 1
ATOM 1576 N N . ILE A 1 191 ? 3.940 -2.819 -6.079 1.00 61.41 191 ILE A N 1
ATOM 1577 C CA . ILE A 1 191 ? 2.971 -2.654 -7.171 1.00 61.41 191 ILE A CA 1
ATOM 1578 C C . ILE A 1 191 ? 3.509 -3.423 -8.377 1.00 61.41 191 ILE A C 1
ATOM 1580 O O . ILE A 1 191 ? 4.397 -2.940 -9.086 1.00 61.41 191 ILE A O 1
ATOM 1584 N N . ARG A 1 192 ? 2.988 -4.631 -8.605 1.00 52.16 192 ARG A N 1
ATOM 1585 C CA . ARG A 1 192 ? 3.234 -5.371 -9.834 1.00 52.16 192 ARG A CA 1
ATOM 1586 C C . ARG A 1 192 ? 2.523 -4.580 -10.915 1.00 52.16 192 ARG A C 1
ATOM 1588 O O . ARG A 1 192 ? 1.307 -4.661 -11.051 1.00 52.16 192 ARG A O 1
ATOM 1595 N N . LYS A 1 193 ? 3.273 -3.782 -11.675 1.00 48.47 193 LYS A 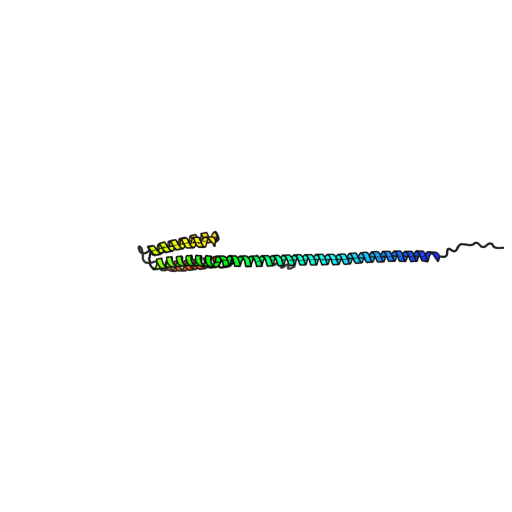N 1
ATOM 1596 C CA . LYS A 1 193 ? 2.793 -3.401 -12.999 1.00 48.47 193 LYS A CA 1
ATOM 1597 C C . LYS A 1 193 ? 2.617 -4.718 -13.733 1.00 48.47 193 LYS A C 1
ATOM 1599 O O . LYS A 1 193 ? 3.607 -5.396 -13.994 1.00 48.47 193 LYS A O 1
ATOM 1604 N N . GLU A 1 194 ? 1.372 -5.102 -13.995 1.00 40.81 194 GLU A N 1
ATOM 1605 C CA . GLU A 1 194 ? 1.082 -6.105 -15.006 1.00 40.81 194 GLU A CA 1
ATOM 1606 C C . GLU A 1 194 ? 1.861 -5.687 -16.251 1.00 40.81 194 GLU A C 1
ATOM 1608 O O . GLU A 1 194 ? 1.578 -4.666 -16.887 1.00 40.81 194 GLU A O 1
ATOM 1613 N N . GLY A 1 195 ? 2.936 -6.423 -16.533 1.00 40.12 195 GLY A N 1
ATOM 1614 C CA . GLY A 1 195 ? 3.613 -6.312 -17.802 1.00 40.12 195 GLY A CA 1
ATOM 1615 C C . GLY A 1 195 ? 2.552 -6.564 -18.857 1.00 40.12 195 GLY A C 1
ATOM 1616 O O . GLY A 1 195 ? 1.854 -7.578 -18.806 1.00 40.12 195 GLY A O 1
ATOM 1617 N N . LYS A 1 196 ? 2.400 -5.629 -19.794 1.00 38.09 196 LYS A N 1
ATOM 1618 C CA . LYS A 1 196 ? 1.718 -5.895 -21.055 1.00 38.09 196 LYS A CA 1
ATOM 1619 C C . LYS A 1 196 ? 2.432 -7.073 -21.727 1.00 38.09 196 LYS A C 1
ATOM 1621 O O . LYS A 1 196 ? 3.342 -6.877 -22.523 1.00 38.09 196 LYS A O 1
ATOM 1626 N N . ASN A 1 197 ? 2.019 -8.294 -21.408 1.00 41.50 197 ASN A N 1
ATOM 1627 C CA . ASN A 1 197 ? 2.193 -9.443 -22.278 1.00 41.50 197 ASN A CA 1
ATOM 1628 C C . ASN A 1 197 ? 1.227 -9.229 -23.437 1.00 41.50 197 ASN A C 1
ATOM 1630 O O . ASN A 1 197 ? 0.043 -9.542 -23.357 1.00 41.50 197 ASN A O 1
ATOM 1634 N N . GLY A 1 198 ? 1.732 -8.596 -24.483 1.00 39.78 198 GLY A N 1
ATOM 1635 C CA . GLY A 1 198 ? 0.957 -8.263 -25.662 1.00 39.78 198 GLY A CA 1
ATOM 1636 C C . GLY A 1 198 ? 1.878 -7.941 -26.816 1.00 39.78 198 GLY A C 1
ATOM 1637 O O . GLY A 1 198 ? 1.813 -6.833 -27.318 1.00 39.78 198 GLY A O 1
ATOM 1638 N N . GLU A 1 199 ? 2.759 -8.879 -27.168 1.00 40.25 199 GLU A N 1
ATOM 1639 C CA . GLU A 1 199 ? 3.293 -9.037 -28.529 1.00 40.25 199 GLU A CA 1
ATOM 1640 C C . GLU A 1 199 ? 4.028 -10.386 -28.660 1.00 40.25 199 GLU A C 1
ATOM 1642 O O . GLU A 1 199 ? 5.194 -10.481 -29.033 1.00 40.25 199 GLU A O 1
ATOM 1647 N N . SER A 1 200 ? 3.307 -11.475 -28.379 1.00 37.34 200 SER A N 1
ATOM 1648 C CA . SER A 1 200 ? 3.576 -12.764 -29.028 1.00 37.34 200 SER A CA 1
ATOM 1649 C C . SER A 1 200 ? 2.990 -12.688 -30.439 1.00 37.34 200 SER A C 1
ATOM 1651 O O . SER A 1 200 ? 1.921 -13.223 -30.718 1.00 37.34 200 SER A O 1
ATOM 1653 N N . GLY A 1 201 ? 3.644 -11.926 -31.315 1.00 33.34 201 GLY A N 1
ATOM 1654 C CA . GLY A 1 201 ? 3.381 -11.945 -32.750 1.00 33.34 201 GLY A CA 1
ATOM 1655 C C . GLY A 1 201 ? 3.991 -13.201 -33.356 1.00 33.34 201 GLY A C 1
ATOM 1656 O O . GLY A 1 201 ? 5.024 -13.134 -34.015 1.00 33.34 201 GLY A O 1
ATOM 1657 N N . GLU A 1 202 ? 3.378 -14.346 -33.076 1.00 33.88 202 GLU A N 1
ATOM 1658 C CA . GLU A 1 202 ? 3.603 -15.596 -33.792 1.00 33.88 202 GLU A CA 1
ATOM 1659 C C . GLU A 1 202 ? 3.050 -15.393 -35.212 1.00 33.88 202 GLU A C 1
ATOM 1661 O O . GLU A 1 202 ? 1.850 -15.496 -35.463 1.00 33.88 202 GLU A O 1
ATOM 1666 N N . ILE A 1 203 ? 3.914 -14.961 -36.136 1.00 38.94 203 ILE A N 1
ATOM 1667 C CA . ILE A 1 203 ? 3.591 -14.945 -37.563 1.00 38.94 203 ILE A CA 1
ATOM 1668 C C . ILE A 1 203 ? 3.755 -16.379 -38.048 1.00 38.94 203 ILE A C 1
ATOM 1670 O O . ILE A 1 203 ? 4.829 -16.784 -38.486 1.00 38.94 203 ILE A O 1
ATOM 1674 N N . ASP A 1 204 ? 2.671 -17.133 -37.933 1.00 37.94 204 ASP A N 1
ATOM 1675 C CA . ASP A 1 204 ? 2.460 -18.353 -38.694 1.00 37.94 204 ASP A CA 1
ATOM 1676 C C . ASP A 1 204 ? 1.820 -17.948 -40.032 1.00 37.94 204 ASP A C 1
ATOM 1678 O O . ASP A 1 204 ? 0.652 -17.540 -40.070 1.00 37.94 204 ASP A O 1
ATOM 1682 N N . ARG A 1 205 ? 2.621 -17.965 -41.107 1.00 39.53 205 ARG A N 1
ATOM 1683 C CA . ARG A 1 205 ? 2.231 -18.201 -42.514 1.00 39.53 205 ARG A CA 1
ATOM 1684 C C . ARG A 1 205 ? 3.433 -18.166 -43.451 1.00 39.53 205 ARG A C 1
ATOM 1686 O O . ARG A 1 205 ? 4.135 -17.131 -43.479 1.00 39.53 205 ARG A O 1
#

Radius of gyration: 46.94 Å; chains: 1; bounding box: 95×28×155 Å